Protein AF-A0A1M5LMN2-F1 (afdb_monomer)

Foldseek 3Di:
DDDDDDDDDDDDDDDDPDDDDDDDDDDPPPPPPPPDPPLDAPEEEAAFDADDPDFWDQQKKKWKDFPPPVDDIDIDTTRVSRVDGRHDFGKIKIAIDGPDDDDDPDPPDDSDDRIGIYGYDQKDKDWDLVPKDWPDDAAAPDWQQAIKIKIKIAIGGDPDAKDKDQFDWKDKDWVQWPKTWAWPDRIDIDGGGIDITMTGIGGHRNDFIWMKIWGADRRRDTDIDTDPDTHD

Organism: NCBI:txid229205

Structure (mmCIF, N/CA/C/O backbone):
data_AF-A0A1M5LMN2-F1
#
_entry.id   AF-A0A1M5LMN2-F1
#
loop_
_atom_site.group_PDB
_atom_site.id
_atom_site.type_symbol
_atom_site.label_atom_id
_atom_site.label_alt_id
_atom_site.label_comp_id
_atom_site.label_asym_id
_atom_site.label_entity_id
_atom_site.label_seq_id
_atom_site.pdbx_PDB_ins_code
_atom_site.Cartn_x
_atom_site.Cartn_y
_atom_site.Cartn_z
_atom_site.occupancy
_atom_site.B_iso_or_equiv
_atom_site.auth_seq_id
_atom_site.auth_comp_id
_atom_site.auth_asym_id
_atom_site.auth_atom_id
_atom_site.pdbx_PDB_model_num
ATOM 1 N N . MET A 1 1 ? -69.453 -13.198 -24.396 1.00 34.78 1 MET A N 1
ATOM 2 C CA . MET A 1 1 ? -70.465 -14.234 -24.705 1.00 34.78 1 MET A CA 1
ATOM 3 C C . MET A 1 1 ? -69.999 -15.034 -25.917 1.00 34.78 1 MET A C 1
ATOM 5 O O . MET A 1 1 ? -69.714 -14.421 -26.932 1.00 34.78 1 MET A O 1
ATOM 9 N N . LYS A 1 2 ? -69.963 -16.370 -25.779 1.00 34.72 2 LYS A N 1
ATOM 10 C CA . LYS A 1 2 ? -69.793 -17.424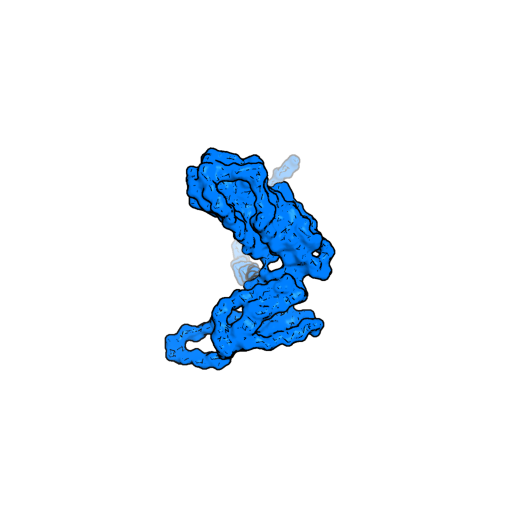 -26.808 1.00 34.72 2 LYS A CA 1
ATOM 11 C C . LYS A 1 2 ? -68.404 -17.641 -27.4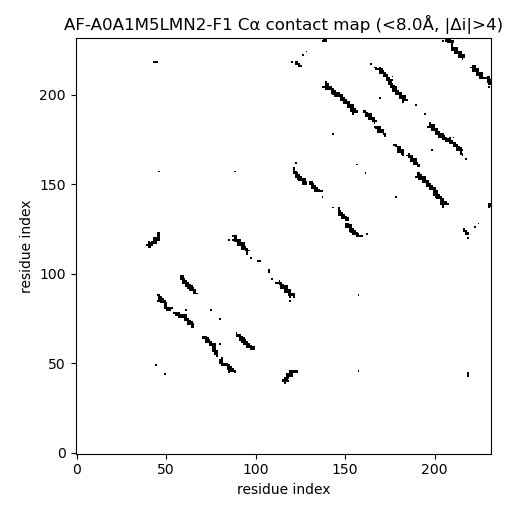33 1.00 34.72 2 LYS A C 1
ATOM 13 O O . LYS A 1 2 ? -68.085 -17.144 -28.504 1.00 34.72 2 LYS A O 1
ATOM 18 N N . ILE A 1 3 ? -67.675 -18.556 -26.791 1.00 39.81 3 ILE A N 1
ATOM 19 C CA . ILE A 1 3 ? -66.813 -19.551 -27.444 1.00 39.81 3 ILE A CA 1
ATOM 20 C C . ILE A 1 3 ? -67.717 -20.478 -28.273 1.00 39.81 3 ILE A C 1
ATOM 22 O O . ILE A 1 3 ? -68.726 -20.968 -27.760 1.00 39.81 3 ILE A O 1
ATOM 26 N N . LYS A 1 4 ? -67.356 -20.744 -29.531 1.00 40.88 4 LYS A N 1
ATOM 27 C CA . LYS A 1 4 ? -67.840 -21.911 -30.275 1.00 40.88 4 LYS A CA 1
ATOM 28 C C . LYS A 1 4 ? -66.673 -22.573 -30.997 1.00 40.88 4 LYS A C 1
ATOM 30 O O . LYS A 1 4 ? -66.108 -22.011 -31.927 1.00 40.88 4 LYS A O 1
ATOM 35 N N . ASN A 1 5 ? -66.368 -23.778 -30.528 1.00 42.53 5 ASN A N 1
ATOM 36 C CA . ASN A 1 5 ? -65.615 -24.802 -31.233 1.00 42.53 5 ASN A CA 1
ATOM 37 C C . ASN A 1 5 ? -66.271 -25.105 -32.584 1.00 42.53 5 ASN A C 1
ATOM 39 O O . ASN A 1 5 ? -67.495 -25.241 -32.654 1.00 42.53 5 ASN A O 1
ATOM 43 N N . LEU A 1 6 ? -65.449 -25.316 -33.610 1.00 40.31 6 LEU A N 1
ATOM 44 C CA . LEU A 1 6 ? -65.827 -26.111 -34.769 1.00 40.31 6 LEU A CA 1
ATOM 45 C C . LEU A 1 6 ? -64.744 -27.172 -34.994 1.00 40.31 6 LEU A C 1
ATOM 47 O O . LEU A 1 6 ? -63.643 -26.879 -35.449 1.00 40.31 6 LEU A O 1
ATOM 51 N N . LEU A 1 7 ? -65.079 -28.402 -34.610 1.00 41.81 7 LEU A N 1
ATOM 52 C CA . LEU A 1 7 ? -64.467 -29.637 -35.087 1.00 41.81 7 LEU A CA 1
ATOM 53 C C . LEU A 1 7 ? -65.348 -30.159 -36.230 1.00 41.81 7 LEU A C 1
ATOM 55 O O . LEU A 1 7 ? -66.546 -30.326 -36.026 1.00 41.81 7 LEU A O 1
ATOM 59 N N . LEU A 1 8 ? -64.746 -30.430 -37.387 1.00 41.12 8 LEU A N 1
ATOM 60 C CA . LEU A 1 8 ? -65.237 -31.254 -38.507 1.00 41.12 8 LEU A CA 1
ATOM 61 C C . LEU A 1 8 ? -63.954 -31.811 -39.156 1.00 41.12 8 LEU A C 1
ATOM 63 O O . LEU A 1 8 ? -63.150 -31.037 -39.663 1.00 41.12 8 LEU A O 1
ATOM 67 N N . SER A 1 9 ? -63.499 -33.014 -38.799 1.00 34.41 9 SER A N 1
ATOM 68 C CA . SER A 1 9 ? -63.863 -34.351 -39.313 1.00 34.41 9 SER A CA 1
ATOM 69 C C . SER A 1 9 ? -63.421 -34.633 -40.761 1.00 34.41 9 SER A C 1
ATOM 71 O O . SER A 1 9 ? -63.989 -34.063 -41.683 1.00 34.41 9 SER A O 1
ATOM 73 N N . CYS A 1 10 ? -62.464 -35.571 -40.879 1.00 31.89 10 CYS A N 1
ATOM 74 C CA . CYS A 1 10 ? -62.177 -36.567 -41.936 1.00 31.89 10 CYS A CA 1
ATOM 75 C C . CYS A 1 10 ? -62.305 -36.152 -43.421 1.00 31.89 10 CYS A C 1
ATOM 77 O O . CYS A 1 10 ? -63.334 -35.671 -43.869 1.00 31.89 10 CYS A O 1
ATOM 79 N N . SER A 1 11 ? -61.370 -36.497 -44.315 1.00 36.28 11 SER A N 1
ATOM 80 C CA . SER A 1 11 ? -61.103 -37.882 -44.758 1.00 36.28 11 SER A CA 1
ATOM 81 C C . SER A 1 11 ? -59.954 -37.922 -45.787 1.00 36.28 11 SER A C 1
ATOM 83 O O . SER A 1 11 ? -59.745 -36.945 -46.495 1.00 36.28 11 SER A O 1
ATOM 85 N N . ASN A 1 12 ? -59.351 -39.107 -45.953 1.00 38.00 12 ASN A N 1
ATOM 86 C CA . ASN A 1 12 ? -58.513 -39.581 -47.073 1.00 38.00 12 ASN A CA 1
ATOM 87 C C . ASN A 1 12 ? -56.996 -39.305 -47.076 1.00 38.00 12 ASN A C 1
ATOM 89 O O . ASN A 1 12 ? -56.487 -38.333 -47.619 1.00 38.00 12 ASN A O 1
ATOM 93 N N . VAL A 1 13 ? -56.300 -40.271 -46.463 1.00 48.97 13 VAL A N 1
ATOM 94 C CA . VAL A 1 13 ? -55.239 -41.147 -47.008 1.00 48.97 13 VAL A CA 1
ATOM 95 C C . VAL A 1 13 ? -54.659 -40.771 -48.386 1.00 48.97 13 VAL A C 1
ATOM 97 O O . VAL A 1 13 ? -55.395 -40.588 -49.349 1.00 48.97 13 VAL A O 1
ATOM 100 N N . TYR A 1 14 ? -53.323 -40.835 -48.453 1.00 42.75 14 TYR A N 1
ATOM 101 C CA . TYR A 1 14 ? -52.424 -40.693 -49.611 1.00 42.75 14 TYR A CA 1
ATOM 102 C C . TYR A 1 14 ? -51.968 -39.270 -49.952 1.00 42.75 14 TYR A C 1
ATOM 104 O O . TYR A 1 14 ? -52.392 -38.695 -50.938 1.00 42.75 14 TYR A O 1
ATOM 112 N N . THR A 1 15 ? -50.982 -38.777 -49.199 1.00 41.41 15 THR A N 1
ATOM 113 C CA . THR A 1 15 ? -49.671 -38.402 -49.771 1.00 41.41 15 THR A CA 1
ATOM 114 C C . THR A 1 15 ? -48.649 -38.368 -48.643 1.00 41.41 15 THR A C 1
ATOM 116 O O . THR A 1 15 ? -48.440 -37.374 -47.954 1.00 41.41 15 THR A O 1
ATOM 119 N N . CYS A 1 16 ? -48.051 -39.536 -48.436 1.00 38.00 16 CYS A N 1
ATOM 120 C CA . CYS A 1 16 ? -46.742 -39.695 -47.833 1.00 38.00 16 CYS A CA 1
ATOM 121 C C . CYS A 1 16 ? -45.702 -38.981 -48.723 1.00 38.00 16 CYS A C 1
ATOM 123 O O . CYS A 1 16 ? -45.889 -38.923 -49.936 1.00 38.00 16 CYS A O 1
ATOM 125 N N . SER A 1 17 ? -44.601 -38.511 -48.132 1.00 38.09 17 SER A N 1
ATOM 126 C CA . SER A 1 17 ? -43.439 -37.890 -48.799 1.00 38.09 17 SER A CA 1
ATOM 127 C C . SER A 1 17 ? -43.462 -36.367 -48.998 1.00 38.09 17 SER A C 1
ATOM 129 O O . SER A 1 17 ? -43.268 -35.873 -50.102 1.00 38.09 17 SER A O 1
ATOM 131 N N . LEU A 1 18 ? -43.581 -35.610 -47.906 1.00 38.41 18 LEU A N 1
ATOM 132 C CA . LEU A 1 18 ? -42.974 -34.271 -47.792 1.00 38.41 18 LEU A CA 1
ATOM 133 C C . LEU A 1 18 ? -42.770 -33.930 -46.308 1.00 38.41 18 LEU A C 1
ATOM 135 O O . LEU A 1 18 ? -43.278 -32.951 -45.780 1.00 38.41 18 LEU A O 1
ATOM 139 N N . PHE A 1 19 ? -42.070 -34.817 -45.600 1.00 41.09 19 PHE A N 1
ATOM 140 C CA . PHE A 1 19 ? -41.785 -34.668 -44.169 1.00 41.09 19 PHE A CA 1
ATOM 141 C C . PHE A 1 19 ? -40.316 -34.944 -43.849 1.00 41.09 19 PHE A C 1
ATOM 143 O O . PHE A 1 19 ? -40.004 -35.528 -42.829 1.00 41.09 19 PHE A O 1
ATOM 150 N N . PHE A 1 20 ? -39.399 -34.559 -44.734 1.00 41.59 20 PHE A N 1
ATOM 151 C CA . PHE A 1 20 ? -37.960 -34.643 -44.478 1.00 41.59 20 PHE A CA 1
ATOM 152 C C . PHE A 1 20 ? -37.227 -33.672 -45.402 1.00 41.59 20 PHE A C 1
ATOM 154 O O . PHE A 1 20 ? -36.667 -34.130 -46.385 1.00 41.59 20 PHE A O 1
ATOM 161 N N . LEU A 1 21 ? -37.257 -32.353 -45.148 1.00 42.47 21 LEU A N 1
ATOM 162 C CA . LEU A 1 21 ? -36.152 -31.470 -45.584 1.00 42.47 21 LEU A CA 1
ATOM 163 C C . LEU A 1 21 ? -36.162 -30.017 -45.056 1.00 42.47 21 LEU A C 1
ATOM 165 O O . LEU A 1 21 ? -35.650 -29.134 -45.732 1.00 42.47 21 LEU A O 1
ATOM 169 N N . THR A 1 22 ? -36.695 -29.708 -43.870 1.00 44.09 22 THR A N 1
ATOM 170 C CA . THR A 1 22 ? -36.552 -28.339 -43.313 1.00 44.09 22 THR A CA 1
ATOM 171 C C . THR A 1 22 ? -36.340 -28.334 -41.799 1.00 44.09 22 THR A C 1
ATOM 173 O O . THR A 1 22 ? -37.036 -27.625 -41.077 1.00 44.09 22 THR A O 1
ATOM 176 N N . PHE A 1 23 ? -35.403 -29.145 -41.291 1.00 42.62 23 PHE A N 1
ATOM 177 C CA . PHE A 1 23 ? -35.046 -29.122 -39.859 1.00 42.62 23 PHE A CA 1
ATOM 178 C C . PHE A 1 23 ? -33.545 -29.253 -39.543 1.00 42.62 23 PHE A C 1
ATOM 180 O O . PHE A 1 23 ? -33.151 -29.609 -38.441 1.00 42.62 23 PHE A O 1
ATOM 187 N N . TYR A 1 24 ? -32.696 -28.911 -40.504 1.00 45.44 24 TYR A N 1
ATOM 188 C CA . TYR A 1 24 ? -31.277 -28.615 -40.312 1.00 45.44 24 TYR A CA 1
ATOM 189 C C . TYR A 1 24 ? -31.054 -27.414 -41.235 1.00 45.44 24 TYR A C 1
ATOM 191 O O . TYR A 1 24 ? -31.212 -27.553 -42.438 1.00 45.44 24 TYR A O 1
ATOM 199 N N . ILE A 1 25 ? -30.903 -26.176 -40.776 1.00 50.09 25 ILE A N 1
ATOM 200 C CA . ILE A 1 25 ? -29.673 -25.619 -40.216 1.00 50.09 25 ILE A CA 1
ATOM 201 C C . ILE A 1 25 ? -30.075 -24.354 -39.431 1.00 50.09 25 ILE A C 1
ATOM 203 O O . ILE A 1 25 ? -30.236 -23.281 -40.001 1.00 50.09 25 ILE A O 1
ATOM 207 N N . LEU A 1 26 ? -30.242 -24.470 -38.118 1.00 44.78 26 LEU A N 1
ATOM 208 C CA . LEU A 1 26 ? -30.085 -23.347 -37.188 1.00 44.78 26 LEU A CA 1
ATOM 209 C C . LEU A 1 26 ? -29.212 -23.860 -36.047 1.00 44.78 26 LEU A C 1
ATOM 211 O O . LEU A 1 26 ? -29.658 -24.068 -34.923 1.00 44.78 26 LEU A O 1
ATOM 215 N N . LEU A 1 27 ? -27.954 -24.147 -36.384 1.00 49.25 27 LEU A N 1
ATOM 216 C CA . LEU A 1 27 ? -26.908 -24.258 -35.380 1.00 49.25 27 LEU A CA 1
ATOM 217 C C . LEU A 1 27 ? -26.731 -22.854 -34.789 1.00 49.25 27 LEU A C 1
ATOM 219 O O . LEU A 1 27 ? -26.402 -21.938 -35.548 1.00 49.25 27 LEU A O 1
ATOM 223 N N . PRO A 1 28 ? -26.930 -22.641 -33.478 1.00 48.28 28 PRO A N 1
ATOM 224 C CA . PRO A 1 28 ? -26.408 -21.441 -32.861 1.00 48.28 28 PRO A CA 1
ATOM 225 C C . PRO A 1 28 ? -24.890 -21.535 -32.996 1.00 48.28 28 PRO A C 1
ATOM 227 O O . PRO A 1 28 ? -24.255 -22.381 -32.366 1.00 48.28 28 PRO A O 1
ATOM 230 N N . THR A 1 29 ? -24.292 -20.697 -33.843 1.00 50.09 29 THR A N 1
ATOM 231 C CA . THR A 1 29 ? -22.869 -20.399 -33.728 1.00 50.09 29 THR A CA 1
ATOM 232 C C . THR A 1 29 ? -22.688 -19.822 -32.333 1.00 50.09 29 THR A C 1
ATOM 234 O O . THR A 1 29 ? -22.956 -18.642 -32.103 1.00 50.09 29 THR A O 1
ATOM 237 N N . GLN A 1 30 ? -22.298 -20.662 -31.375 1.00 50.34 30 GLN A N 1
ATOM 238 C CA . GLN A 1 30 ? -21.678 -20.175 -30.161 1.00 50.34 30 GLN A CA 1
ATOM 239 C C . GLN A 1 30 ? -20.393 -19.516 -30.639 1.00 50.34 30 GLN A C 1
ATOM 241 O O . GLN A 1 30 ? -19.387 -20.175 -30.892 1.00 50.34 30 GLN A O 1
ATOM 246 N N . ILE A 1 31 ? -20.469 -18.205 -30.865 1.00 46.00 31 ILE A N 1
ATOM 247 C CA . ILE A 1 31 ? -19.286 -17.372 -30.903 1.00 46.00 31 ILE A CA 1
ATOM 248 C C . ILE A 1 31 ? -18.681 -17.582 -29.523 1.00 46.00 31 ILE A C 1
ATOM 250 O O . ILE A 1 31 ? -19.189 -17.070 -28.525 1.00 46.00 31 ILE A O 1
ATOM 254 N N . LEU A 1 32 ? -17.639 -18.410 -29.469 1.00 42.91 32 LEU A N 1
ATOM 255 C CA . LEU A 1 32 ? -16.674 -18.358 -28.395 1.00 42.91 32 LEU A CA 1
ATOM 256 C C . LEU A 1 32 ? -16.137 -16.929 -28.464 1.00 42.91 32 LEU A C 1
ATOM 258 O O . LEU A 1 32 ? -15.268 -16.614 -29.277 1.00 42.91 32 LEU A O 1
ATOM 262 N N . ALA A 1 33 ? -16.731 -16.029 -27.682 1.00 35.84 33 ALA A N 1
ATOM 263 C CA . ALA A 1 33 ? -16.065 -14.801 -27.328 1.00 35.84 33 ALA A CA 1
ATOM 264 C C . ALA A 1 33 ? -14.793 -15.271 -26.630 1.00 35.84 33 ALA A C 1
ATOM 266 O O . ALA A 1 33 ? -14.833 -15.763 -25.502 1.00 35.84 33 ALA A O 1
ATOM 267 N N . GLN A 1 34 ? -13.686 -15.234 -27.371 1.00 38.72 34 GLN A N 1
ATOM 268 C CA . GLN A 1 34 ? -12.363 -15.342 -26.799 1.00 38.72 34 GLN A CA 1
ATOM 269 C C . GLN A 1 34 ? -12.354 -14.369 -25.631 1.00 38.72 34 GLN A C 1
ATOM 271 O O . GLN A 1 34 ? -12.635 -13.182 -25.804 1.00 38.72 34 GLN A O 1
ATOM 276 N N . THR A 1 35 ? -12.126 -14.914 -24.441 1.00 34.72 35 THR A N 1
ATOM 277 C CA . THR A 1 35 ? -11.833 -14.160 -23.233 1.00 34.72 35 THR A CA 1
ATOM 278 C C . THR A 1 35 ? -10.917 -13.015 -23.621 1.00 34.72 35 THR A C 1
ATOM 280 O O . THR A 1 35 ? -9.778 -13.246 -24.033 1.00 34.72 35 THR A O 1
ATOM 283 N N . THR A 1 36 ? -11.429 -11.790 -23.546 1.00 33.28 36 THR A N 1
ATOM 284 C CA . THR A 1 36 ? -10.611 -10.589 -23.573 1.00 33.28 36 THR A CA 1
ATOM 285 C C . THR A 1 36 ? -9.498 -10.836 -22.570 1.00 33.28 36 THR A C 1
ATOM 287 O O . THR A 1 36 ? -9.779 -11.058 -21.392 1.00 33.28 36 THR A O 1
ATOM 290 N N . GLN A 1 37 ? -8.250 -10.883 -23.044 1.00 33.47 37 GLN A N 1
ATOM 291 C CA . GLN A 1 37 ? -7.084 -10.836 -22.177 1.00 33.47 37 GLN A CA 1
ATOM 292 C C . GLN A 1 37 ? -7.301 -9.651 -21.241 1.00 33.47 37 GLN A C 1
ATOM 294 O O . GLN A 1 37 ? -7.216 -8.492 -21.647 1.00 33.47 37 GLN A O 1
ATOM 299 N N . THR A 1 38 ? -7.644 -9.923 -19.986 1.00 41.00 38 THR A N 1
ATOM 300 C CA . THR A 1 38 ? -7.444 -8.945 -18.933 1.00 41.00 38 THR A CA 1
ATOM 301 C C . THR A 1 38 ? -5.953 -8.670 -18.974 1.00 41.00 38 THR A C 1
ATOM 303 O O . THR A 1 38 ? -5.170 -9.571 -18.683 1.00 41.00 38 THR A O 1
ATOM 306 N N . ASN A 1 39 ? -5.548 -7.478 -19.408 1.00 53.44 39 ASN A N 1
ATOM 307 C CA . ASN A 1 39 ? -4.178 -7.005 -19.249 1.00 53.44 39 ASN A CA 1
ATOM 308 C C . ASN A 1 39 ? -3.899 -6.934 -17.740 1.00 53.44 39 ASN A C 1
ATOM 310 O O . ASN A 1 39 ? -4.059 -5.888 -17.113 1.00 53.44 39 ASN A O 1
ATOM 314 N N . THR A 1 40 ? -3.588 -8.074 -17.125 1.00 81.81 40 THR A N 1
ATOM 315 C CA . THR A 1 40 ? -3.239 -8.175 -15.716 1.00 81.81 40 THR A CA 1
ATOM 316 C C . THR A 1 40 ? -1.831 -7.636 -15.591 1.00 81.81 40 THR A C 1
ATOM 318 O O . THR A 1 40 ? -0.875 -8.257 -16.057 1.00 81.81 40 THR A O 1
ATOM 321 N N . TYR A 1 41 ? -1.709 -6.442 -15.019 1.00 91.44 41 TYR A N 1
ATOM 322 C CA . TYR A 1 41 ? -0.412 -5.893 -14.657 1.00 91.44 41 TYR A CA 1
ATOM 323 C C . TYR A 1 41 ? 0.312 -6.885 -13.746 1.00 91.44 41 TYR A C 1
ATOM 325 O O . TYR A 1 41 ? -0.286 -7.409 -12.809 1.00 91.44 41 TYR A O 1
ATOM 333 N N . TYR A 1 42 ? 1.597 -7.114 -14.009 1.00 92.81 42 TYR A N 1
ATOM 334 C CA . TYR A 1 42 ? 2.460 -7.911 -13.140 1.00 92.81 42 TYR A CA 1
ATOM 335 C C . TYR A 1 42 ? 2.538 -7.288 -11.742 1.00 92.81 42 TYR A C 1
ATOM 337 O O . TYR A 1 42 ? 2.503 -7.989 -10.735 1.00 92.81 42 TYR A O 1
ATOM 345 N N . LYS A 1 43 ? 2.601 -5.952 -11.677 1.00 93.62 43 LYS A N 1
ATOM 346 C CA . LYS A 1 43 ? 2.555 -5.196 -10.424 1.00 93.62 43 LYS A CA 1
ATOM 347 C C . LYS A 1 43 ? 1.962 -3.807 -10.639 1.00 93.62 43 LYS A C 1
ATOM 349 O O . LYS A 1 43 ? 2.137 -3.206 -11.702 1.00 93.62 43 LYS A O 1
ATOM 354 N N . ILE A 1 44 ? 1.293 -3.295 -9.609 1.00 95.25 44 ILE A N 1
ATOM 355 C CA . ILE A 1 44 ? 0.859 -1.900 -9.515 1.00 95.25 44 ILE A CA 1
ATOM 356 C C . ILE A 1 44 ? 1.647 -1.251 -8.376 1.00 95.25 44 ILE A C 1
ATOM 358 O O . ILE A 1 44 ? 1.592 -1.710 -7.239 1.00 95.25 44 ILE A O 1
ATOM 362 N N . ILE A 1 45 ? 2.400 -0.203 -8.684 1.00 95.94 45 ILE A N 1
ATOM 363 C CA . ILE A 1 45 ? 3.212 0.547 -7.717 1.00 95.94 45 ILE A CA 1
ATOM 364 C C . ILE A 1 45 ? 2.878 2.032 -7.791 1.00 95.94 45 ILE A C 1
ATOM 366 O O . ILE A 1 45 ? 2.217 2.470 -8.733 1.00 95.94 45 ILE A O 1
ATOM 370 N N . SER A 1 46 ? 3.340 2.820 -6.827 1.00 97.00 46 SER A N 1
ATOM 371 C CA . SER A 1 46 ? 3.201 4.276 -6.878 1.00 97.00 46 SER A CA 1
ATOM 372 C C . SER A 1 46 ? 4.397 4.907 -7.586 1.00 97.00 46 SER A C 1
ATOM 374 O O . SER A 1 46 ? 5.471 4.310 -7.694 1.00 97.00 46 SER A O 1
ATOM 376 N N . HIS A 1 47 ? 4.246 6.146 -8.048 1.00 95.81 47 HIS A N 1
ATOM 377 C CA . HIS A 1 47 ? 5.387 6.919 -8.525 1.00 95.81 47 HIS A CA 1
ATOM 378 C C . HIS A 1 47 ? 6.471 7.032 -7.440 1.00 95.81 47 HIS A C 1
ATOM 380 O O . HIS A 1 47 ? 6.206 7.168 -6.244 1.00 95.81 47 HIS A O 1
ATOM 386 N N . GLY A 1 48 ? 7.726 6.982 -7.872 1.00 95.31 48 GLY A N 1
ATOM 387 C CA . GLY A 1 48 ? 8.892 7.009 -6.995 1.00 95.31 48 GLY A CA 1
ATOM 388 C C . GLY A 1 48 ? 9.169 5.697 -6.252 1.00 95.31 48 GLY A C 1
ATOM 389 O O . GLY A 1 48 ? 10.147 5.648 -5.508 1.00 95.31 48 GLY A O 1
ATOM 390 N N . ASP A 1 49 ? 8.363 4.650 -6.445 1.00 96.38 49 ASP A N 1
ATOM 391 C CA . ASP A 1 49 ? 8.629 3.332 -5.868 1.00 96.38 49 ASP A CA 1
ATOM 392 C C . ASP A 1 49 ? 9.634 2.531 -6.712 1.00 96.38 49 ASP A C 1
ATOM 394 O O . ASP A 1 49 ? 9.885 2.812 -7.890 1.00 96.38 49 ASP A O 1
ATOM 398 N N . LYS A 1 50 ? 10.208 1.512 -6.068 1.00 96.38 50 LYS A N 1
ATOM 399 C CA . LYS A 1 50 ? 11.047 0.474 -6.673 1.00 96.38 50 LYS A CA 1
ATOM 400 C C . LYS A 1 50 ? 10.296 -0.854 -6.657 1.00 96.38 50 LYS A C 1
ATOM 402 O O . LYS A 1 50 ? 9.343 -1.029 -5.894 1.00 96.38 50 LYS A O 1
ATOM 407 N N . ILE A 1 51 ? 10.752 -1.809 -7.457 1.00 94.81 51 ILE A N 1
ATOM 408 C CA . ILE A 1 51 ? 10.296 -3.196 -7.370 1.00 94.81 51 ILE A CA 1
ATOM 409 C C . ILE A 1 51 ? 11.489 -4.038 -6.954 1.00 94.81 51 ILE A C 1
ATOM 411 O O . ILE A 1 51 ? 12.496 -4.051 -7.648 1.00 94.81 51 ILE A O 1
ATOM 415 N N . ASP A 1 52 ? 11.353 -4.722 -5.825 1.00 93.81 52 ASP A N 1
ATOM 416 C CA . ASP A 1 52 ? 12.290 -5.759 -5.422 1.00 93.81 52 ASP A CA 1
ATOM 417 C C . ASP A 1 52 ? 11.895 -7.073 -6.107 1.00 93.81 52 ASP A C 1
ATOM 419 O O . ASP A 1 52 ? 10.789 -7.582 -5.897 1.00 93.81 52 ASP A O 1
ATOM 423 N N . PHE A 1 53 ? 12.773 -7.565 -6.973 1.00 91.44 53 PHE A N 1
ATOM 424 C CA . PHE A 1 53 ? 12.674 -8.860 -7.637 1.00 91.44 53 PHE A CA 1
ATOM 425 C C . PHE A 1 53 ? 13.467 -9.948 -6.893 1.00 91.44 53 PHE A C 1
ATOM 427 O O . PHE A 1 53 ? 13.513 -11.086 -7.348 1.00 91.44 53 PHE A O 1
ATOM 434 N N . GLY A 1 54 ? 14.053 -9.634 -5.733 1.00 90.69 54 GLY A N 1
ATOM 435 C CA . GLY A 1 54 ? 14.869 -10.553 -4.949 1.00 90.69 54 GLY A CA 1
ATOM 436 C C . GLY A 1 54 ? 16.283 -10.701 -5.508 1.00 90.69 54 GLY A C 1
ATOM 437 O O . GLY A 1 54 ? 16.818 -9.806 -6.162 1.00 90.69 54 GLY A O 1
ATOM 438 N N . THR A 1 55 ? 16.920 -11.833 -5.216 1.00 88.38 55 THR A N 1
ATOM 439 C CA . THR A 1 55 ? 18.272 -12.137 -5.701 1.00 88.38 55 THR A CA 1
ATOM 440 C C . THR A 1 55 ? 18.242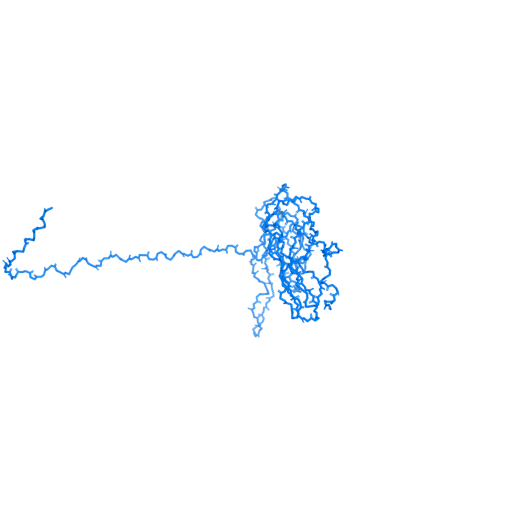 -12.470 -7.191 1.00 88.38 55 THR A C 1
ATOM 442 O O . THR A 1 55 ? 17.520 -13.376 -7.600 1.00 88.38 55 THR A O 1
ATOM 445 N N . ILE A 1 56 ? 19.042 -11.755 -7.987 1.00 88.75 56 ILE A N 1
ATOM 446 C CA . ILE A 1 56 ? 19.128 -11.921 -9.443 1.00 88.75 56 ILE A CA 1
ATOM 447 C C . ILE A 1 56 ? 20.506 -12.459 -9.823 1.00 88.75 56 ILE A C 1
ATOM 449 O O . ILE A 1 56 ? 21.524 -12.025 -9.284 1.00 88.75 56 ILE A O 1
ATOM 453 N N . GLU A 1 57 ? 20.537 -13.397 -10.764 1.00 83.12 57 GLU A N 1
ATOM 454 C CA . GLU A 1 57 ? 21.775 -13.943 -11.312 1.00 83.12 57 GLU A CA 1
ATOM 455 C C . GLU A 1 57 ? 22.522 -12.913 -12.173 1.00 83.12 57 GLU A C 1
ATOM 457 O O . GLU A 1 57 ? 21.926 -12.067 -12.841 1.00 83.12 57 GLU A O 1
ATOM 462 N N . SER A 1 58 ? 23.853 -12.996 -12.193 1.00 81.06 58 SER A N 1
ATOM 463 C CA . SER A 1 58 ? 24.715 -12.002 -12.848 1.00 81.06 58 SER A CA 1
ATOM 464 C C . SER A 1 58 ? 24.608 -11.970 -14.381 1.00 81.06 58 SER A C 1
ATOM 466 O O . SER A 1 58 ? 25.001 -10.977 -14.988 1.00 81.06 58 SER A O 1
ATOM 468 N N . GLY A 1 59 ? 24.081 -13.028 -15.012 1.00 84.12 59 GLY A N 1
ATOM 469 C CA . GLY A 1 59 ? 23.936 -13.159 -16.472 1.00 84.12 59 GLY A CA 1
ATOM 470 C C . GLY A 1 59 ? 22.642 -12.583 -17.060 1.00 84.12 59 GLY A C 1
ATOM 471 O O . GLY A 1 59 ? 22.410 -12.689 -18.266 1.00 84.12 59 GLY A O 1
ATOM 472 N N . VAL A 1 60 ? 21.793 -11.988 -16.223 1.00 90.25 60 VAL A N 1
ATOM 473 C CA . VAL A 1 60 ? 20.490 -11.444 -16.611 1.00 90.25 60 VAL A CA 1
ATOM 474 C C . VAL A 1 60 ? 20.606 -9.990 -17.064 1.00 90.25 60 VAL A C 1
ATOM 476 O O . VAL A 1 60 ? 21.340 -9.192 -16.484 1.00 90.25 60 VAL A O 1
ATOM 479 N N . THR A 1 61 ? 19.790 -9.610 -18.046 1.00 94.38 61 THR A N 1
ATOM 480 C CA . THR A 1 61 ? 19.579 -8.216 -18.451 1.00 94.38 61 THR A CA 1
ATOM 481 C C . THR A 1 61 ? 18.100 -7.842 -18.434 1.00 94.38 61 THR A C 1
ATOM 483 O O . THR A 1 61 ? 17.211 -8.681 -18.612 1.00 94.38 61 THR A O 1
ATOM 486 N N . TRP A 1 62 ? 17.840 -6.551 -18.248 1.00 95.88 62 TRP A N 1
ATOM 487 C CA . TRP A 1 62 ? 16.507 -5.971 -18.201 1.00 95.88 62 TRP A CA 1
ATOM 488 C C . TRP A 1 62 ? 16.415 -4.781 -19.140 1.00 95.88 62 TRP A C 1
ATOM 490 O O . TRP A 1 62 ? 17.297 -3.923 -19.172 1.00 95.88 62 TRP A O 1
ATOM 500 N N . THR A 1 63 ? 15.306 -4.685 -19.863 1.00 97.50 63 THR A N 1
ATOM 501 C CA . THR A 1 63 ? 14.940 -3.472 -20.597 1.00 97.50 63 THR A CA 1
ATOM 502 C C . THR A 1 63 ? 13.640 -2.926 -20.042 1.00 97.50 63 THR A C 1
ATOM 504 O O . THR A 1 63 ? 12.635 -3.630 -20.012 1.00 97.50 63 THR A O 1
ATOM 507 N N . ILE A 1 64 ? 13.644 -1.666 -19.622 1.00 97.50 64 ILE A N 1
ATOM 508 C CA . ILE A 1 64 ? 12.454 -0.960 -19.150 1.00 97.50 64 ILE A CA 1
ATOM 509 C C . ILE A 1 64 ? 12.086 0.083 -20.192 1.00 97.50 64 ILE A C 1
ATOM 511 O O . ILE A 1 64 ? 12.876 0.981 -20.472 1.00 97.50 64 ILE A O 1
ATOM 515 N N . SER A 1 65 ? 10.883 -0.006 -20.744 1.00 96.62 65 SER A N 1
ATOM 516 C CA . SER A 1 65 ? 10.345 0.973 -21.687 1.00 96.62 65 SER A CA 1
ATOM 517 C C . SER A 1 65 ? 8.976 1.470 -21.236 1.00 96.62 65 SER A C 1
ATOM 519 O O . SER A 1 65 ? 8.239 0.772 -20.541 1.00 96.62 65 SER A O 1
ATOM 521 N N . SER A 1 66 ? 8.637 2.698 -21.618 1.00 94.38 66 SER A N 1
ATOM 522 C CA . SER A 1 66 ? 7.312 3.282 -21.413 1.00 94.38 66 SER A CA 1
ATOM 523 C C . SER A 1 66 ? 6.619 3.460 -22.759 1.00 94.38 66 SER A C 1
ATOM 525 O O . SER A 1 66 ? 7.277 3.621 -23.785 1.00 94.38 66 SER A O 1
ATOM 527 N N . GLN A 1 67 ? 5.287 3.475 -22.750 1.00 87.12 67 GLN A N 1
ATOM 528 C CA . GLN A 1 67 ? 4.513 3.948 -23.904 1.00 87.12 67 GLN A CA 1
ATOM 529 C C . GLN A 1 67 ? 4.625 5.471 -24.090 1.00 87.12 67 GLN A C 1
ATOM 531 O O . GLN A 1 67 ? 4.371 5.980 -25.179 1.00 87.12 67 GLN A O 1
ATOM 536 N N . ASP A 1 68 ? 5.011 6.199 -23.039 1.00 89.19 68 ASP A N 1
ATOM 537 C CA . ASP A 1 68 ? 5.328 7.622 -23.121 1.00 89.19 68 ASP A CA 1
ATOM 538 C C . ASP A 1 68 ? 6.706 7.816 -23.770 1.00 89.19 68 ASP A C 1
ATOM 540 O O . ASP A 1 68 ? 7.741 7.536 -23.161 1.00 89.19 68 ASP A O 1
ATOM 544 N N . ALA A 1 69 ? 6.711 8.343 -24.997 1.00 85.81 69 ALA A N 1
ATOM 545 C CA . ALA A 1 69 ? 7.918 8.624 -25.771 1.00 85.81 69 ALA A CA 1
ATOM 546 C C . ALA A 1 69 ? 8.857 9.651 -25.106 1.00 85.81 69 ALA A C 1
ATOM 548 O O . ALA A 1 69 ? 10.029 9.724 -25.468 1.00 85.81 69 ALA A O 1
ATOM 549 N N . ALA A 1 70 ? 8.380 10.430 -24.126 1.00 88.06 70 ALA A N 1
ATOM 550 C CA . ALA A 1 70 ? 9.222 11.332 -23.341 1.00 88.06 70 ALA A CA 1
ATOM 551 C C . ALA A 1 70 ? 10.078 10.603 -22.286 1.00 88.06 70 ALA A C 1
ATOM 553 O O . ALA A 1 70 ? 10.886 11.239 -21.603 1.00 88.06 70 ALA A O 1
ATOM 554 N N . ILE A 1 71 ? 9.890 9.292 -22.106 1.00 89.38 71 ILE A N 1
ATOM 555 C CA . ILE A 1 71 ? 10.650 8.460 -21.173 1.00 89.38 71 ILE A CA 1
ATOM 556 C C . ILE A 1 71 ? 11.543 7.517 -21.975 1.00 89.38 71 ILE A C 1
ATOM 558 O O . ILE A 1 71 ? 11.083 6.519 -22.530 1.00 89.38 71 ILE A O 1
ATOM 562 N N . SER A 1 72 ? 12.839 7.821 -22.006 1.00 91.94 72 SER A N 1
ATOM 563 C CA . SER A 1 72 ? 13.825 6.968 -22.668 1.00 91.94 72 SER A CA 1
ATOM 564 C C . SER A 1 72 ? 13.882 5.573 -22.033 1.00 91.94 72 SER A C 1
ATOM 566 O O . SER A 1 72 ? 13.814 5.464 -20.801 1.00 91.94 72 SER A O 1
ATOM 568 N N . PRO A 1 73 ? 14.066 4.509 -22.837 1.00 95.56 73 PRO A N 1
ATOM 569 C CA . PRO A 1 73 ? 14.298 3.175 -22.312 1.00 95.56 73 PRO A CA 1
ATOM 570 C C . PRO A 1 73 ? 15.512 3.127 -21.382 1.00 95.56 73 PRO A C 1
ATOM 572 O O . PRO A 1 73 ? 16.493 3.845 -21.580 1.00 95.56 73 PRO A O 1
ATOM 575 N N . SER A 1 74 ? 15.444 2.268 -20.372 1.00 96.75 74 SER A N 1
ATOM 576 C CA . SER A 1 74 ? 16.558 1.969 -19.470 1.00 96.75 74 SER A CA 1
ATOM 577 C C . SER A 1 74 ? 17.012 0.530 -19.680 1.00 96.75 74 SER A C 1
ATOM 579 O O . SER A 1 74 ? 16.174 -0.361 -19.821 1.00 96.75 74 SER A O 1
ATOM 581 N N . TYR A 1 75 ? 18.324 0.315 -19.680 1.00 96.94 75 TYR A N 1
ATOM 582 C CA . TYR A 1 75 ? 18.953 -0.995 -19.833 1.00 96.94 75 TYR A CA 1
ATOM 583 C C . TYR A 1 75 ? 19.748 -1.276 -18.568 1.00 96.94 75 TYR A C 1
ATOM 585 O O . TYR A 1 75 ? 20.576 -0.452 -18.183 1.00 96.94 75 TYR A O 1
ATOM 593 N N . LEU A 1 76 ? 19.443 -2.386 -17.907 1.00 96.50 76 LEU A N 1
ATOM 594 C CA . LEU A 1 76 ? 19.977 -2.735 -16.594 1.00 96.50 76 LEU A CA 1
ATOM 595 C C . LEU A 1 76 ? 20.494 -4.174 -16.620 1.00 96.50 76 LEU A C 1
ATOM 597 O O . LEU A 1 76 ? 19.989 -5.006 -17.373 1.00 96.50 76 LEU A O 1
ATOM 601 N N . ASN A 1 77 ? 21.459 -4.475 -15.766 1.00 94.31 77 ASN A N 1
ATOM 602 C CA . ASN A 1 77 ? 22.058 -5.791 -15.595 1.00 94.31 77 ASN A CA 1
ATOM 603 C C . ASN A 1 77 ? 21.714 -6.340 -14.212 1.00 94.31 77 ASN A C 1
ATOM 605 O O . ASN A 1 77 ? 21.670 -5.588 -13.241 1.00 94.31 77 ASN A O 1
ATOM 609 N N . ALA A 1 78 ? 21.503 -7.651 -14.127 1.00 91.25 78 ALA A N 1
ATOM 610 C CA . ALA A 1 78 ? 21.377 -8.397 -12.879 1.00 91.25 78 ALA A CA 1
ATOM 611 C C . ALA A 1 78 ? 20.495 -7.689 -11.826 1.00 91.25 78 ALA A C 1
ATOM 613 O O . ALA A 1 78 ? 19.300 -7.498 -12.048 1.00 91.25 78 ALA A O 1
ATOM 614 N N . ASP A 1 79 ? 21.069 -7.291 -10.692 1.00 92.75 79 ASP A N 1
ATOM 615 C CA . ASP A 1 79 ? 20.390 -6.698 -9.541 1.00 92.75 79 ASP A CA 1
ATOM 616 C C . ASP A 1 79 ? 20.124 -5.187 -9.663 1.00 92.75 79 ASP A C 1
ATOM 618 O O . ASP A 1 79 ? 19.372 -4.634 -8.855 1.00 92.75 79 ASP A O 1
ATOM 622 N N . GLU A 1 80 ? 20.636 -4.509 -10.699 1.00 95.50 80 GLU A N 1
ATOM 623 C CA . GLU A 1 80 ? 20.387 -3.078 -10.936 1.00 95.50 80 GLU A CA 1
ATOM 624 C C . GLU A 1 80 ? 18.881 -2.766 -11.049 1.00 95.50 80 GLU A C 1
ATOM 626 O O . GLU A 1 80 ? 18.433 -1.674 -10.680 1.00 95.50 80 GLU A O 1
ATOM 631 N N . ILE A 1 81 ? 18.077 -3.743 -11.490 1.00 95.88 81 ILE A N 1
ATOM 632 C CA . ILE A 1 81 ? 16.612 -3.652 -11.547 1.00 95.88 81 ILE A CA 1
ATOM 633 C C . ILE A 1 81 ? 15.982 -3.337 -10.184 1.00 95.88 81 ILE A C 1
ATOM 635 O O . ILE A 1 81 ? 15.056 -2.528 -10.114 1.00 95.88 81 ILE A O 1
ATOM 639 N N . ASN A 1 82 ? 16.528 -3.883 -9.093 1.00 95.81 82 ASN A N 1
ATOM 640 C CA . ASN A 1 82 ? 16.023 -3.663 -7.735 1.00 95.81 82 ASN A CA 1
ATOM 641 C C . ASN A 1 82 ? 16.282 -2.225 -7.262 1.00 95.81 82 ASN A C 1
ATOM 643 O O . ASN A 1 82 ? 15.605 -1.704 -6.372 1.00 95.81 82 ASN A O 1
ATOM 647 N N . GLY A 1 83 ? 17.268 -1.556 -7.867 1.00 96.12 83 GLY A N 1
ATOM 648 C CA . GLY A 1 83 ? 17.592 -0.155 -7.628 1.00 96.12 83 GLY A CA 1
ATOM 649 C C . GLY A 1 83 ? 16.748 0.830 -8.439 1.00 96.12 83 GLY A C 1
ATOM 650 O O . GLY A 1 83 ? 16.700 2.011 -8.073 1.00 96.12 83 GLY A O 1
ATOM 651 N N . TYR A 1 84 ? 16.079 0.373 -9.503 1.00 97.25 84 TYR A N 1
ATOM 652 C CA . TYR A 1 84 ? 15.376 1.237 -10.447 1.00 97.25 84 TYR A CA 1
ATOM 653 C C . TYR A 1 84 ? 14.142 1.906 -9.828 1.00 97.25 84 TYR A C 1
ATOM 655 O O . TYR A 1 84 ? 13.275 1.254 -9.248 1.00 97.25 84 TYR A O 1
ATOM 663 N N . VAL A 1 85 ? 14.047 3.231 -9.985 1.00 97.00 85 VAL A N 1
ATOM 664 C CA . VAL A 1 85 ? 12.959 4.057 -9.439 1.00 97.00 85 VAL A CA 1
ATOM 665 C C . VAL A 1 85 ? 12.016 4.501 -10.553 1.00 97.00 85 VAL A C 1
ATOM 667 O O . VAL A 1 85 ? 12.401 5.275 -11.434 1.00 97.00 85 VAL A O 1
ATOM 670 N N . PHE A 1 86 ? 10.748 4.109 -10.458 1.00 96.25 86 PHE A N 1
ATOM 671 C CA . PHE A 1 86 ? 9.706 4.472 -11.418 1.00 96.25 86 PHE A CA 1
ATOM 672 C C . PHE A 1 86 ? 9.155 5.876 -11.136 1.00 96.25 86 PHE A C 1
ATOM 674 O O . PHE A 1 86 ? 8.151 6.054 -10.453 1.00 96.25 86 PHE A O 1
ATOM 681 N N . LYS A 1 87 ? 9.838 6.915 -11.626 1.00 93.56 87 LYS A N 1
ATOM 682 C CA . LYS A 1 87 ? 9.552 8.315 -11.247 1.00 93.56 87 LYS A CA 1
ATOM 683 C C . LYS A 1 87 ? 8.232 8.882 -11.780 1.00 93.56 87 LYS A C 1
ATOM 685 O O . LYS A 1 87 ? 7.667 9.754 -11.126 1.00 93.56 87 LYS A O 1
ATOM 690 N N . LYS A 1 88 ? 7.785 8.458 -12.964 1.00 94.50 88 LYS A N 1
ATOM 691 C CA . LYS A 1 88 ? 6.585 8.993 -13.624 1.00 94.50 88 LYS A CA 1
ATOM 692 C C . LYS A 1 88 ? 5.467 7.958 -13.619 1.00 94.50 88 LYS A C 1
ATOM 694 O O . LYS A 1 88 ? 5.728 6.766 -13.745 1.00 94.50 88 LYS A O 1
ATOM 699 N N . ALA A 1 89 ? 4.232 8.429 -13.486 1.00 95.19 89 ALA A N 1
ATOM 700 C CA . ALA A 1 89 ? 3.059 7.585 -13.645 1.00 95.19 89 ALA A CA 1
ATOM 701 C C . ALA A 1 89 ? 2.922 7.120 -15.102 1.00 95.19 89 ALA A C 1
ATOM 703 O O . ALA A 1 89 ? 3.301 7.833 -16.030 1.00 95.19 89 ALA A O 1
ATOM 704 N N . GLY A 1 90 ? 2.373 5.926 -15.304 1.00 94.88 90 GLY A N 1
ATOM 705 C CA . GLY A 1 90 ? 2.219 5.340 -16.631 1.00 94.88 90 GLY A CA 1
ATOM 706 C C . GLY A 1 90 ? 2.295 3.821 -16.622 1.00 94.88 90 GLY A C 1
ATOM 707 O O . GLY A 1 90 ? 2.369 3.185 -15.570 1.00 94.88 90 GLY A O 1
ATOM 708 N N . VAL A 1 91 ? 2.263 3.233 -17.815 1.00 95.69 91 VAL A N 1
ATOM 709 C CA . VAL A 1 91 ? 2.447 1.792 -18.005 1.00 95.69 91 VAL A CA 1
ATOM 710 C C . VAL A 1 91 ? 3.821 1.551 -18.607 1.00 95.69 91 VAL A C 1
ATOM 712 O O . VAL A 1 91 ? 4.155 2.096 -19.660 1.00 95.69 91 VAL A O 1
ATOM 715 N N . TYR A 1 92 ? 4.592 0.711 -17.930 1.00 97.00 92 TYR A N 1
ATOM 716 C CA . TYR A 1 92 ? 5.930 0.312 -18.328 1.00 97.00 92 TYR A CA 1
ATOM 717 C C . TYR A 1 92 ? 5.929 -1.150 -18.754 1.00 97.00 92 TYR A C 1
ATOM 719 O O . TYR A 1 92 ? 5.246 -1.983 -18.157 1.00 97.00 92 TYR A O 1
ATOM 727 N N . THR A 1 93 ? 6.728 -1.461 -19.766 1.00 96.88 93 THR A N 1
ATOM 728 C CA . THR A 1 93 ? 7.081 -2.833 -20.123 1.00 96.88 93 THR A CA 1
ATOM 729 C C . THR A 1 93 ? 8.478 -3.110 -19.594 1.00 96.88 93 THR A C 1
ATOM 731 O O . THR A 1 93 ? 9.423 -2.402 -19.937 1.00 96.88 93 THR A O 1
ATOM 734 N N . VAL A 1 94 ? 8.600 -4.131 -18.752 1.00 96.88 94 VAL A N 1
ATOM 735 C CA . VAL A 1 94 ? 9.880 -4.661 -18.282 1.00 96.88 94 VAL A CA 1
ATOM 736 C C . VAL A 1 94 ? 10.127 -5.975 -19.009 1.00 96.88 94 VAL A C 1
ATOM 738 O O . VAL A 1 94 ? 9.350 -6.921 -18.866 1.00 96.88 94 VAL A O 1
ATOM 741 N N . VAL A 1 95 ? 11.183 -6.016 -19.814 1.00 95.50 95 VAL A N 1
ATOM 742 C CA . VAL A 1 95 ? 11.612 -7.200 -20.557 1.00 95.50 95 VAL A CA 1
ATOM 743 C C . VAL A 1 95 ? 12.784 -7.833 -19.826 1.00 95.50 95 VAL A C 1
ATOM 745 O O . VAL A 1 95 ? 13.812 -7.182 -19.652 1.00 95.50 95 VAL A O 1
ATOM 748 N N . PHE A 1 96 ? 12.622 -9.086 -19.417 1.00 93.06 96 PHE A N 1
ATOM 749 C CA . PHE A 1 96 ? 13.668 -9.920 -18.830 1.00 93.06 96 PHE A CA 1
ATOM 750 C C . PHE A 1 96 ? 14.343 -10.747 -19.926 1.00 93.06 96 PHE A C 1
ATOM 752 O O . PHE A 1 96 ? 13.662 -11.369 -20.749 1.00 93.06 96 PHE A O 1
ATOM 759 N N . SER A 1 97 ? 15.673 -10.769 -19.933 1.00 90.81 97 SER A N 1
ATOM 760 C CA . SER A 1 97 ? 16.462 -11.600 -20.837 1.00 90.81 97 SER A CA 1
ATOM 761 C C . SER A 1 97 ? 17.585 -12.284 -20.075 1.00 90.81 97 SER A C 1
ATOM 763 O O . SER A 1 97 ? 18.453 -11.625 -19.507 1.00 90.81 97 SER A O 1
ATOM 765 N N . ASP A 1 98 ? 17.582 -13.608 -20.127 1.00 84.69 98 ASP A N 1
ATOM 766 C CA . ASP A 1 98 ? 18.602 -14.466 -19.544 1.00 84.69 98 ASP A CA 1
ATOM 767 C C . ASP A 1 98 ? 19.436 -15.080 -20.671 1.00 84.69 98 ASP A C 1
ATOM 769 O O . ASP A 1 98 ? 18.888 -15.654 -21.616 1.00 84.69 98 ASP A O 1
ATOM 773 N N . ALA A 1 99 ? 20.751 -14.878 -20.611 1.00 69.00 99 ALA A N 1
ATOM 774 C CA . ALA A 1 99 ? 21.697 -15.419 -21.581 1.00 69.00 99 ALA A CA 1
ATOM 775 C C . ALA A 1 99 ? 22.347 -16.731 -21.108 1.00 69.00 99 ALA A C 1
ATOM 777 O O . ALA A 1 99 ? 23.198 -17.272 -21.817 1.00 69.00 99 ALA A O 1
ATOM 778 N N . SER A 1 100 ? 21.991 -17.235 -19.922 1.00 65.44 100 SER A N 1
ATOM 779 C CA . SER A 1 100 ? 22.548 -18.476 -19.397 1.00 65.44 100 SER A CA 1
ATOM 780 C C . SER A 1 100 ? 22.083 -19.681 -20.226 1.00 65.44 100 SER A C 1
ATOM 782 O O . SER A 1 100 ? 20.908 -19.873 -20.542 1.00 65.44 100 SER A O 1
ATOM 784 N N . THR A 1 101 ? 23.043 -20.503 -20.648 1.00 57.88 101 THR A N 1
ATOM 785 C CA . THR A 1 101 ? 22.766 -21.791 -21.285 1.00 57.88 101 THR A CA 1
ATOM 786 C C . THR A 1 101 ? 22.452 -22.797 -20.192 1.00 57.88 101 THR A C 1
ATOM 788 O O . THR A 1 101 ? 23.372 -23.300 -19.548 1.00 57.88 101 THR A O 1
ATOM 791 N N . HIS A 1 102 ? 21.175 -23.088 -19.967 1.00 61.97 102 HIS A N 1
ATOM 792 C CA . HIS A 1 102 ? 20.807 -24.105 -18.991 1.00 61.97 102 HIS A CA 1
ATOM 793 C C . HIS A 1 102 ? 21.168 -25.509 -19.506 1.00 61.97 102 HIS A C 1
ATOM 795 O O . HIS A 1 102 ? 20.786 -25.905 -20.613 1.00 61.97 102 HIS A O 1
ATOM 801 N N . THR A 1 103 ? 21.949 -26.246 -18.717 1.00 55.41 103 THR A N 1
ATOM 802 C CA . THR A 1 103 ? 22.409 -27.600 -19.041 1.00 55.41 103 THR A CA 1
ATOM 803 C C . THR A 1 103 ? 21.299 -28.647 -18.928 1.00 55.41 103 THR A C 1
ATOM 805 O O . THR A 1 103 ? 20.346 -28.514 -18.163 1.00 55.41 103 THR A O 1
ATOM 808 N N . GLU A 1 104 ? 21.422 -29.721 -19.707 1.00 51.44 104 GLU A N 1
ATOM 809 C CA . GLU A 1 104 ? 20.477 -30.839 -19.713 1.00 51.44 104 GLU A CA 1
ATOM 810 C C . GLU A 1 104 ? 20.467 -31.541 -18.337 1.00 51.44 104 GLU A C 1
ATOM 812 O O . GLU A 1 104 ? 21.485 -32.074 -17.898 1.00 51.44 104 GLU A O 1
ATOM 817 N N . GLY A 1 105 ? 19.326 -31.508 -17.637 1.00 61.56 105 GLY A N 1
ATOM 818 C CA . GLY A 1 105 ? 19.156 -32.070 -16.287 1.00 61.56 105 GLY A CA 1
ATOM 819 C C . GLY A 1 105 ? 18.831 -31.047 -15.192 1.00 61.56 105 GLY A C 1
ATOM 820 O O . GLY A 1 105 ? 18.443 -31.450 -14.096 1.00 61.56 105 GLY A O 1
ATOM 821 N N . GLU A 1 106 ? 18.926 -29.747 -15.482 1.00 64.25 106 GLU A N 1
ATOM 822 C CA . GLU A 1 106 ? 18.494 -28.680 -14.573 1.00 64.25 106 GLU A CA 1
ATOM 823 C C . GLU A 1 106 ? 17.053 -28.228 -14.852 1.00 64.25 106 GLU A C 1
ATOM 825 O O . GLU A 1 106 ? 16.460 -28.505 -15.900 1.00 64.25 106 GLU A O 1
ATOM 830 N N . CYS A 1 107 ? 16.449 -27.563 -13.864 1.00 58.31 107 CYS A N 1
ATOM 831 C CA . CYS A 1 107 ? 15.102 -27.016 -13.974 1.00 58.31 107 CYS A CA 1
ATOM 832 C C . CYS A 1 107 ? 15.106 -25.834 -14.963 1.00 58.31 107 CYS A C 1
ATOM 834 O O . CYS A 1 107 ? 15.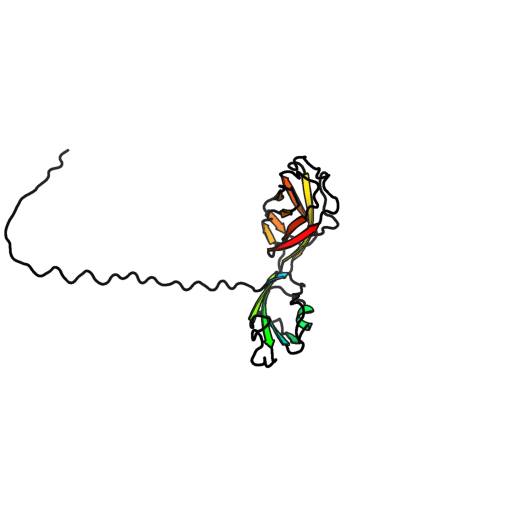325 -24.690 -14.579 1.00 58.31 107 CYS A O 1
ATOM 836 N N . ASN A 1 108 ? 14.888 -26.128 -16.249 1.00 62.34 108 ASN A N 1
ATOM 837 C CA . ASN A 1 108 ? 14.983 -25.174 -17.361 1.00 62.34 108 ASN A CA 1
ATOM 838 C C . ASN A 1 108 ? 13.758 -24.258 -17.472 1.00 62.34 108 ASN A C 1
ATOM 840 O O . ASN A 1 108 ? 12.978 -24.348 -18.424 1.00 62.34 108 ASN A O 1
ATOM 844 N N . HIS A 1 109 ? 13.580 -23.355 -16.515 1.00 64.62 109 HIS A N 1
ATOM 845 C CA . HIS A 1 109 ? 12.633 -22.257 -16.656 1.00 64.62 109 HIS A CA 1
ATOM 846 C C . HIS A 1 109 ? 13.269 -20.932 -16.242 1.00 64.62 109 HIS A C 1
ATOM 848 O O . HIS A 1 109 ? 13.964 -20.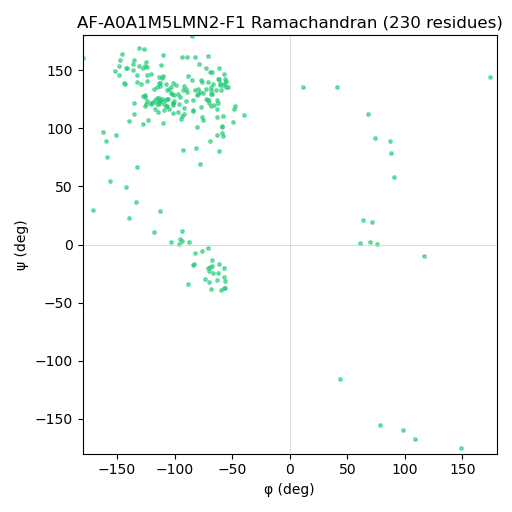845 -15.233 1.00 64.62 109 HIS A O 1
ATOM 854 N N . ALA A 1 110 ? 12.972 -19.875 -16.998 1.00 69.44 110 ALA A N 1
ATOM 855 C CA . ALA A 1 110 ? 13.365 -18.523 -16.628 1.00 69.44 110 ALA A CA 1
ATOM 856 C C . ALA A 1 110 ? 12.831 -18.174 -15.228 1.00 69.44 110 ALA A C 1
ATOM 858 O O . ALA A 1 110 ? 11.681 -18.483 -14.906 1.00 69.44 110 ALA A O 1
ATOM 859 N N . ALA A 1 111 ? 13.647 -17.496 -14.417 1.00 80.38 111 ALA A N 1
ATOM 860 C CA . ALA A 1 111 ? 13.251 -17.051 -13.078 1.00 80.38 111 ALA A CA 1
ATOM 861 C C . ALA A 1 111 ? 12.071 -16.058 -13.104 1.00 80.38 111 ALA A C 1
ATOM 863 O O . ALA A 1 111 ? 11.311 -15.965 -12.140 1.00 80.38 111 ALA A O 1
ATOM 864 N N . PHE A 1 112 ? 11.887 -15.346 -14.224 1.00 85.75 112 PHE A N 1
ATOM 865 C CA . PHE A 1 112 ? 10.838 -14.345 -14.405 1.00 85.75 112 PHE A CA 1
ATOM 866 C C . PHE A 1 112 ? 10.151 -14.466 -15.771 1.00 85.75 112 PHE A C 1
ATOM 868 O O . PHE A 1 112 ? 10.754 -14.935 -16.743 1.00 85.75 112 PHE A O 1
ATOM 875 N N . PRO A 1 113 ? 8.897 -13.988 -15.896 1.00 88.44 113 PRO A N 1
ATOM 876 C CA . PRO A 1 113 ? 8.259 -13.826 -17.194 1.00 88.44 113 PRO A CA 1
ATOM 877 C C . PRO A 1 113 ? 9.078 -12.901 -18.098 1.00 88.44 113 PRO A C 1
ATOM 879 O O . PRO A 1 113 ? 9.504 -11.825 -17.681 1.00 88.44 113 PRO A O 1
ATOM 882 N N . LYS A 1 114 ? 9.217 -13.276 -19.375 1.00 90.25 114 LYS A N 1
ATOM 883 C CA . LYS A 1 114 ? 9.969 -12.489 -20.366 1.00 90.25 114 LYS A CA 1
ATOM 884 C C . LYS A 1 114 ? 9.464 -11.050 -20.504 1.00 90.25 114 LYS A C 1
ATOM 886 O O . LYS A 1 114 ? 10.268 -10.152 -20.702 1.00 90.25 114 LYS A O 1
ATOM 891 N N . ASN A 1 115 ? 8.151 -10.833 -20.424 1.00 92.56 115 ASN A N 1
ATOM 892 C CA . ASN A 1 115 ? 7.535 -9.511 -20.513 1.00 92.56 115 ASN A CA 1
ATOM 893 C C . ASN A 1 115 ? 6.623 -9.291 -19.308 1.00 92.56 115 ASN A C 1
ATOM 895 O O . ASN A 1 115 ? 5.723 -10.093 -19.058 1.00 92.56 115 ASN A O 1
ATOM 899 N N . MET A 1 116 ? 6.815 -8.182 -18.604 1.00 95.06 116 MET A N 1
ATOM 900 C CA . MET A 1 116 ? 6.002 -7.788 -17.460 1.00 95.06 116 MET A CA 1
ATOM 901 C C . MET A 1 116 ? 5.458 -6.380 -17.672 1.00 95.06 116 MET A C 1
ATOM 903 O O . MET A 1 116 ? 6.208 -5.447 -17.955 1.00 95.06 116 MET A O 1
ATOM 907 N N . LEU A 1 117 ? 4.146 -6.218 -17.510 1.00 96.06 117 LEU A N 1
ATOM 908 C CA . LEU A 1 117 ? 3.503 -4.907 -17.535 1.00 96.06 117 LEU A CA 1
ATOM 909 C C . LEU A 1 117 ? 3.420 -4.350 -16.117 1.00 96.06 117 LEU A C 1
ATOM 911 O O . LEU A 1 117 ? 2.740 -4.918 -15.264 1.00 96.06 117 LEU A O 1
ATOM 915 N N . ILE A 1 118 ? 4.083 -3.226 -15.873 1.00 96.44 118 ILE A N 1
ATOM 916 C CA . ILE A 1 118 ? 4.075 -2.525 -14.589 1.00 96.44 118 ILE A CA 1
ATOM 917 C C . ILE A 1 118 ? 3.207 -1.280 -14.717 1.00 96.44 118 ILE A C 1
ATOM 919 O O . ILE A 1 118 ? 3.450 -0.438 -15.583 1.00 96.44 118 ILE A O 1
ATOM 923 N N . LYS A 1 119 ? 2.210 -1.135 -13.843 1.00 96.31 119 LYS A N 1
ATOM 924 C CA . LYS A 1 119 ? 1.431 0.103 -13.734 1.00 96.31 119 LYS A CA 1
ATOM 925 C C . LYS A 1 119 ? 2.003 0.965 -12.619 1.00 96.31 119 LYS A C 1
ATOM 927 O O . LYS A 1 119 ? 2.006 0.557 -11.461 1.00 96.31 119 LYS A O 1
ATOM 932 N N . VAL A 1 120 ? 2.425 2.171 -12.964 1.00 96.69 120 VAL A N 1
ATOM 933 C CA . VAL A 1 120 ? 2.878 3.184 -12.014 1.00 96.69 120 VAL A CA 1
ATOM 934 C C . VAL A 1 120 ? 1.751 4.186 -11.827 1.00 96.69 120 VAL A C 1
ATOM 936 O O . VAL A 1 120 ? 1.352 4.889 -12.757 1.00 96.69 120 VAL A O 1
ATOM 939 N N . SER A 1 121 ? 1.191 4.200 -10.628 1.00 96.81 121 SER A N 1
ATOM 940 C CA . SER A 1 121 ? 0.085 5.060 -10.242 1.00 96.81 121 SER A CA 1
ATOM 941 C C . SER A 1 121 ? 0.563 6.492 -9.983 1.00 96.81 121 SER A C 1
ATOM 943 O O . SER A 1 121 ? 1.617 6.669 -9.370 1.00 96.81 121 SER A O 1
ATOM 945 N N . PRO A 1 122 ? -0.218 7.518 -10.374 1.00 97.12 122 PRO A N 1
ATOM 946 C CA . PRO A 1 122 ? 0.042 8.911 -9.998 1.00 97.12 122 PRO A CA 1
ATOM 947 C C . PRO A 1 122 ? -0.234 9.205 -8.517 1.00 97.12 122 PRO A C 1
ATOM 949 O O . PRO A 1 122 ? -0.073 10.339 -8.070 1.00 97.12 122 PRO A O 1
ATOM 952 N N . ILE A 1 123 ? -0.722 8.214 -7.769 1.00 97.62 123 ILE A N 1
ATOM 953 C CA . ILE A 1 123 ? -1.182 8.360 -6.394 1.00 97.62 123 ILE A CA 1
ATOM 954 C C . ILE A 1 123 ? -0.346 7.434 -5.524 1.00 97.62 123 ILE A C 1
ATOM 956 O O . ILE A 1 123 ? -0.353 6.216 -5.711 1.00 97.62 123 ILE A O 1
ATOM 960 N N . LYS A 1 124 ? 0.340 8.020 -4.546 1.00 97.94 124 LYS A N 1
ATOM 961 C CA . LYS A 1 124 ? 1.072 7.310 -3.503 1.00 97.94 124 LYS A CA 1
ATOM 962 C C . LYS A 1 124 ? 0.401 7.560 -2.163 1.00 97.94 124 LYS A C 1
ATOM 964 O O . LYS A 1 124 ? 0.218 8.708 -1.767 1.00 97.94 124 LYS A O 1
ATOM 969 N N . MET A 1 125 ? 0.057 6.484 -1.466 1.00 97.94 125 MET A N 1
ATOM 970 C CA . MET A 1 125 ? -0.490 6.521 -0.112 1.00 97.94 125 MET A CA 1
ATOM 971 C C . MET A 1 125 ? 0.433 5.742 0.821 1.00 97.94 125 MET A C 1
ATOM 973 O O . MET A 1 125 ? 0.682 4.558 0.618 1.00 97.94 125 MET A O 1
ATOM 977 N N . THR A 1 126 ? 0.942 6.401 1.855 1.00 98.00 126 THR A N 1
ATOM 978 C CA . THR A 1 126 ? 1.819 5.774 2.852 1.00 98.00 126 THR A CA 1
ATOM 979 C C . THR A 1 126 ? 1.245 6.006 4.238 1.00 98.00 126 THR A C 1
ATOM 981 O O . THR A 1 126 ? 1.085 7.154 4.656 1.00 98.00 126 THR A O 1
ATOM 984 N N . PHE A 1 127 ? 0.910 4.928 4.944 1.00 98.19 127 PHE A N 1
ATOM 985 C CA . PHE A 1 127 ? 0.371 5.025 6.296 1.00 98.19 127 PHE A CA 1
ATOM 986 C C . PHE A 1 127 ? 1.487 5.363 7.291 1.00 98.19 127 PHE A C 1
ATOM 988 O O . PHE A 1 127 ? 2.535 4.722 7.319 1.00 98.19 127 PHE A O 1
ATOM 995 N N . ASP A 1 128 ? 1.262 6.375 8.126 1.00 97.81 128 ASP A N 1
ATOM 996 C CA . ASP A 1 128 ? 2.177 6.753 9.201 1.00 97.81 128 ASP A CA 1
ATOM 997 C C . ASP A 1 128 ? 1.762 6.047 10.495 1.00 97.81 128 ASP A C 1
ATOM 999 O O . ASP A 1 128 ? 1.085 6.600 11.368 1.00 97.81 128 ASP A O 1
ATOM 1003 N N . PHE A 1 129 ? 2.178 4.788 10.615 1.00 97.44 129 PHE A N 1
ATOM 1004 C CA . PHE A 1 129 ? 1.901 3.972 11.794 1.00 97.44 129 PHE A CA 1
ATOM 1005 C C . PHE A 1 129 ? 2.616 4.445 13.062 1.00 97.44 129 PHE A C 1
ATOM 1007 O O . PHE A 1 129 ? 2.238 4.026 14.151 1.00 97.44 129 PHE A O 1
ATOM 1014 N N . SER A 1 130 ? 3.600 5.347 12.967 1.00 96.44 130 SER A N 1
ATOM 1015 C CA . SER A 1 130 ? 4.208 5.947 14.163 1.00 96.44 130 SER A CA 1
ATOM 1016 C C . SER A 1 130 ? 3.247 6.889 14.899 1.00 96.44 130 SER A C 1
ATOM 1018 O O . SER A 1 130 ? 3.429 7.163 16.083 1.00 96.44 130 SER A O 1
ATOM 1020 N N . LYS A 1 131 ? 2.201 7.359 14.205 1.00 97.25 131 LYS A N 1
ATOM 1021 C CA . LYS A 1 131 ? 1.186 8.290 14.715 1.00 97.25 131 LYS A CA 1
ATOM 1022 C C . LYS A 1 131 ? -0.227 7.704 14.730 1.00 97.25 131 LYS A C 1
ATOM 1024 O O . LYS A 1 131 ? -1.196 8.443 14.918 1.00 97.25 131 LYS A O 1
ATOM 1029 N N . ILE A 1 132 ? -0.367 6.396 14.515 1.00 97.81 132 ILE A N 1
ATOM 1030 C CA . ILE A 1 132 ? -1.652 5.716 14.681 1.00 97.81 132 ILE A CA 1
ATOM 1031 C C . ILE A 1 132 ? -2.131 5.860 16.128 1.00 97.81 132 ILE A C 1
ATOM 1033 O O . ILE A 1 132 ? -1.343 5.772 17.069 1.00 97.81 132 ILE A O 1
ATOM 1037 N N . SER A 1 133 ? -3.426 6.093 16.316 1.00 97.25 133 SER A N 1
ATOM 1038 C CA . SER A 1 133 ? -4.013 6.225 17.650 1.00 97.25 133 SER A CA 1
ATOM 1039 C C . SER A 1 133 ? -5.321 5.460 17.775 1.00 97.25 133 SER A C 1
ATOM 1041 O O . SER A 1 133 ? -6.061 5.292 16.805 1.00 97.25 133 SER A O 1
ATOM 1043 N N . PHE A 1 134 ? -5.588 5.005 18.995 1.00 97.50 134 PHE A N 1
ATOM 1044 C CA . PHE A 1 134 ? -6.817 4.332 19.394 1.00 97.50 134 PHE A CA 1
ATOM 1045 C C . PHE A 1 134 ? -7.524 5.227 20.410 1.00 97.50 134 PHE A C 1
ATOM 1047 O O . PHE A 1 134 ? -6.868 5.760 21.306 1.00 97.50 134 PHE A O 1
ATOM 1054 N N . SER A 1 135 ? -8.840 5.405 20.284 1.00 97.94 135 SER A N 1
ATOM 1055 C CA . SER A 1 135 ? -9.611 6.208 21.245 1.00 97.94 135 SER A CA 1
ATOM 1056 C C . SER A 1 135 ? -9.593 5.604 22.649 1.00 97.94 135 SER A C 1
ATOM 1058 O O . SER A 1 135 ? -9.630 6.336 23.632 1.00 97.94 135 SER A O 1
ATOM 1060 N N . GLU A 1 136 ? -9.492 4.276 22.737 1.00 95.44 136 GLU A N 1
ATOM 1061 C CA . GLU A 1 136 ? -9.364 3.520 23.979 1.00 95.44 136 GLU A CA 1
ATOM 1062 C C . GLU A 1 136 ? -8.469 2.291 23.784 1.00 95.44 136 GLU A C 1
ATOM 1064 O O . GLU A 1 136 ? -8.203 1.850 22.662 1.00 95.44 136 GLU A O 1
ATOM 1069 N N . LYS A 1 137 ? -8.008 1.707 24.894 1.00 93.19 137 LYS A N 1
ATOM 1070 C CA . LYS A 1 137 ? -7.259 0.447 24.858 1.00 93.19 137 LYS A CA 1
ATOM 1071 C C . LYS A 1 137 ? -8.192 -0.718 24.541 1.00 93.19 137 LYS A C 1
ATOM 1073 O O . LYS A 1 137 ? -9.224 -0.878 25.186 1.00 93.19 137 LYS A O 1
ATOM 1078 N N . ILE A 1 138 ? -7.764 -1.583 23.627 1.00 93.00 138 ILE A N 1
ATOM 1079 C CA . ILE A 1 138 ? -8.387 -2.893 23.416 1.00 93.00 138 ILE A CA 1
ATOM 1080 C C . ILE A 1 138 ? -8.038 -3.775 24.620 1.00 93.00 138 ILE A C 1
ATOM 1082 O O . ILE A 1 138 ? -6.857 -3.933 24.934 1.00 93.00 138 ILE A O 1
ATOM 1086 N N . LYS A 1 139 ? -9.055 -4.327 25.284 1.00 92.75 139 LYS A N 1
ATOM 1087 C CA . LYS A 1 139 ? -8.924 -5.176 26.478 1.00 92.75 139 LYS A CA 1
ATOM 1088 C C . LYS A 1 139 ? -9.523 -6.548 26.219 1.00 92.75 139 LYS A C 1
ATOM 1090 O O . LYS A 1 139 ? -10.525 -6.666 25.509 1.00 92.75 139 LYS A O 1
ATOM 1095 N N . ARG A 1 140 ? -8.946 -7.580 26.827 1.00 93.38 140 ARG A N 1
ATOM 1096 C CA . ARG A 1 140 ? -9.455 -8.946 26.709 1.00 93.38 140 ARG A CA 1
ATOM 1097 C C . ARG A 1 140 ? -10.885 -9.022 27.246 1.00 93.38 140 ARG A C 1
ATOM 1099 O O . ARG A 1 140 ? -11.217 -8.439 28.276 1.00 93.38 140 ARG A O 1
ATOM 1106 N N . GLY A 1 141 ? -11.742 -9.740 26.527 1.00 91.31 141 GLY A N 1
ATOM 1107 C CA . GLY A 1 141 ? -13.146 -9.962 26.879 1.00 91.31 141 GLY A CA 1
ATOM 1108 C C . GLY A 1 141 ? -14.044 -8.727 26.765 1.00 91.31 141 GLY A C 1
ATOM 1109 O O . GLY A 1 141 ? -15.225 -8.822 27.080 1.00 91.31 141 GLY A O 1
ATOM 1110 N N . SER A 1 142 ? -13.515 -7.584 26.317 1.00 93.38 142 SER A N 1
ATOM 1111 C CA . SER A 1 142 ? -14.283 -6.348 26.151 1.00 93.38 142 SER A CA 1
ATOM 1112 C C . SER A 1 142 ? -14.697 -6.150 24.692 1.00 93.38 142 SER A C 1
ATOM 1114 O O . SER A 1 142 ? -13.902 -6.350 23.772 1.00 93.38 142 SER A O 1
ATOM 1116 N N . ILE A 1 143 ? -15.948 -5.737 24.485 1.00 95.06 143 ILE A N 1
ATOM 1117 C CA . ILE A 1 143 ? -16.483 -5.407 23.159 1.00 95.06 143 ILE A CA 1
ATOM 1118 C C . ILE A 1 143 ? -15.797 -4.137 22.644 1.00 95.06 143 ILE A C 1
ATOM 1120 O O . ILE A 1 143 ? -15.683 -3.148 23.366 1.00 95.06 143 ILE A O 1
ATOM 1124 N N . CYS A 1 144 ? -15.348 -4.164 21.390 1.00 95.62 144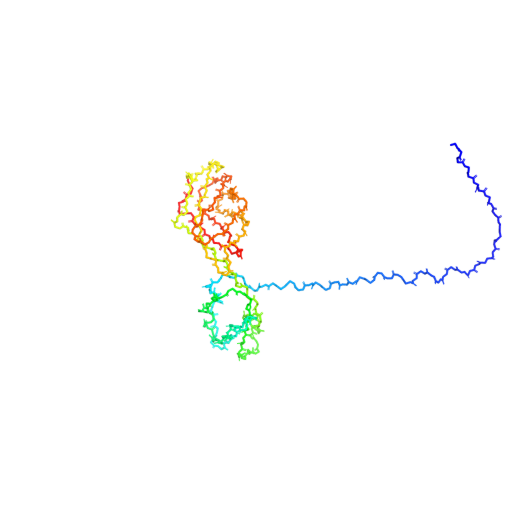 CYS A N 1
ATOM 1125 C CA . CYS A 1 144 ? -14.561 -3.089 20.784 1.00 95.62 144 CYS A CA 1
ATOM 1126 C C . CYS A 1 144 ? -15.393 -2.054 20.008 1.00 95.62 144 CYS A C 1
ATOM 1128 O O . CYS A 1 144 ? -14.813 -1.133 19.445 1.00 95.62 144 CYS A O 1
ATOM 1130 N N . ASP A 1 145 ? -16.725 -2.168 19.994 1.00 94.69 145 ASP A N 1
ATOM 1131 C CA . ASP A 1 145 ? -17.637 -1.369 19.154 1.00 94.69 145 ASP A CA 1
ATOM 1132 C C . ASP A 1 145 ? -17.522 0.161 19.329 1.00 94.69 145 ASP A C 1
ATOM 1134 O O . ASP A 1 145 ? -17.942 0.912 18.455 1.00 94.69 145 ASP A O 1
ATOM 1138 N N . GLN A 1 146 ? -16.963 0.649 20.441 1.00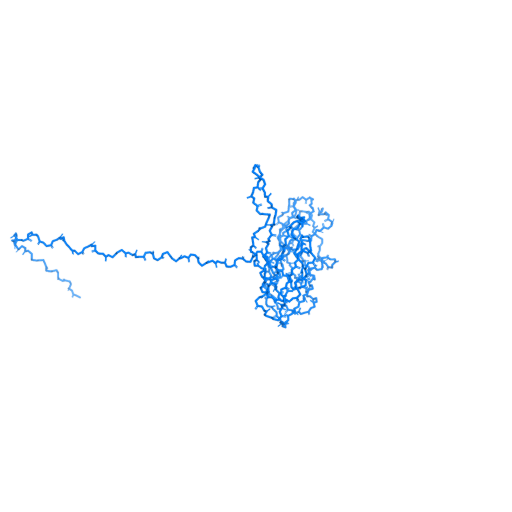 93.62 146 GLN A N 1
ATOM 1139 C CA . GLN A 1 146 ? -16.769 2.085 20.714 1.00 93.62 146 GLN A CA 1
ATOM 1140 C C . GLN A 1 146 ? -15.318 2.555 20.509 1.00 93.62 146 GLN A C 1
ATOM 1142 O O . GLN A 1 146 ? -14.993 3.722 20.736 1.00 93.62 146 GLN A O 1
ATOM 1147 N N . ILE A 1 147 ? -14.425 1.658 20.083 1.00 97.38 147 ILE A N 1
ATOM 1148 C CA . ILE A 1 147 ? -13.015 1.973 19.867 1.00 97.38 147 ILE A CA 1
ATOM 1149 C C . ILE A 1 147 ? -12.821 2.429 18.423 1.00 97.38 147 ILE A C 1
ATOM 1151 O O . ILE A 1 147 ? -13.106 1.699 17.473 1.00 97.38 147 ILE A O 1
ATOM 1155 N N . PHE A 1 148 ? -12.277 3.631 18.259 1.00 98.38 148 PHE A N 1
ATOM 1156 C CA . PHE A 1 148 ? -11.911 4.192 16.968 1.00 98.38 148 PHE A CA 1
ATOM 1157 C C . PHE A 1 148 ? -10.402 4.150 16.769 1.00 98.38 148 PHE A C 1
ATOM 1159 O O . PHE A 1 148 ? -9.642 4.579 17.637 1.00 98.38 148 PHE A O 1
ATOM 1166 N N . VAL A 1 149 ? -9.975 3.702 15.593 1.00 98.31 149 VAL A N 1
ATOM 1167 C CA . VAL A 1 149 ? -8.589 3.769 15.130 1.00 98.31 149 VAL A CA 1
ATOM 1168 C C . VAL A 1 149 ? -8.463 4.935 14.164 1.00 98.31 149 VAL A C 1
ATOM 1170 O O . VAL A 1 149 ? -9.158 4.982 13.151 1.00 98.31 149 VAL A O 1
ATOM 1173 N N . THR A 1 150 ? -7.579 5.882 14.465 1.00 98.56 150 THR A N 1
ATOM 1174 C CA . THR A 1 150 ? -7.233 6.980 13.558 1.00 98.56 150 THR A CA 1
ATOM 1175 C C . THR A 1 150 ? -5.837 6.743 13.007 1.00 98.56 150 THR A C 1
ATOM 1177 O O . THR A 1 150 ? -4.868 6.704 13.766 1.00 98.56 150 THR A O 1
ATOM 1180 N N . VAL A 1 151 ? -5.736 6.603 11.687 1.00 98.38 151 VAL A N 1
ATOM 1181 C CA . VAL A 1 151 ? -4.482 6.347 10.975 1.00 98.38 151 VAL A CA 1
ATOM 1182 C C . VAL A 1 151 ? -4.161 7.548 10.090 1.00 98.38 151 VAL A C 1
ATOM 1184 O O . VAL A 1 151 ? -4.903 7.822 9.140 1.00 98.38 151 VAL A O 1
ATOM 1187 N N . PRO A 1 152 ? -3.078 8.285 10.373 1.00 98.56 152 PRO A N 1
ATOM 1188 C CA . PRO A 1 152 ? -2.583 9.287 9.448 1.00 98.56 152 PRO A CA 1
ATOM 1189 C C . PRO A 1 152 ? -2.022 8.616 8.193 1.00 98.56 152 PRO A C 1
ATOM 1191 O O . PRO A 1 152 ? -1.284 7.636 8.271 1.00 98.56 152 PRO A O 1
ATOM 1194 N N . VAL A 1 153 ? -2.364 9.155 7.031 1.00 98.38 153 VAL A N 1
ATOM 1195 C CA . VAL A 1 153 ? -1.850 8.721 5.735 1.00 98.38 153 VAL A CA 1
ATOM 1196 C C . VAL A 1 153 ? -1.255 9.917 5.012 1.00 98.38 153 VAL A C 1
ATOM 1198 O O . VAL A 1 153 ? -1.902 10.954 4.870 1.00 98.38 153 VAL A O 1
ATOM 1201 N N . ASN A 1 154 ? -0.007 9.785 4.576 1.00 98.38 154 ASN A N 1
ATOM 1202 C CA . ASN A 1 154 ? 0.615 10.751 3.690 1.00 98.38 154 ASN A CA 1
ATOM 1203 C C . ASN A 1 154 ? 0.227 10.421 2.250 1.00 98.38 154 ASN A C 1
ATOM 1205 O O . ASN A 1 154 ? 0.452 9.300 1.788 1.00 98.38 154 ASN A O 1
ATOM 1209 N N . VAL A 1 155 ? -0.348 11.396 1.556 1.00 98.50 155 VAL A N 1
ATOM 1210 C CA . VAL A 1 155 ? -0.753 11.269 0.160 1.00 98.50 155 VAL A CA 1
ATOM 1211 C C . VAL A 1 155 ? 0.126 12.170 -0.694 1.00 98.50 155 VAL A C 1
ATOM 1213 O O . VAL A 1 155 ? 0.174 13.379 -0.470 1.00 98.50 155 VAL A O 1
ATOM 1216 N N . ASP A 1 156 ? 0.789 11.583 -1.686 1.00 98.06 156 ASP A N 1
ATOM 1217 C CA . ASP A 1 156 ? 1.476 12.309 -2.756 1.00 98.06 156 ASP A CA 1
ATOM 1218 C C . ASP A 1 156 ? 0.747 12.027 -4.076 1.00 98.06 156 ASP A C 1
ATOM 1220 O O . ASP A 1 156 ? 0.546 10.875 -4.461 1.00 98.06 156 ASP A O 1
ATOM 1224 N N . LEU A 1 157 ? 0.301 13.088 -4.736 1.00 97.00 157 LEU A N 1
ATOM 1225 C CA . LEU A 1 157 ? -0.406 13.100 -6.006 1.00 97.00 157 LEU A CA 1
ATOM 1226 C C . LEU A 1 157 ? 0.493 13.779 -7.040 1.00 97.00 157 LEU A C 1
ATOM 1228 O O . LEU A 1 157 ? 0.882 14.942 -6.869 1.00 97.00 157 LEU A O 1
ATOM 1232 N N . LYS A 1 158 ? 0.784 13.072 -8.131 1.00 94.06 158 LYS A N 1
ATOM 1233 C CA . LYS A 1 158 ? 1.459 13.609 -9.318 1.00 94.06 158 LYS A CA 1
ATOM 1234 C C . LYS A 1 158 ? 0.472 13.736 -10.457 1.00 94.06 158 LYS A C 1
ATOM 1236 O O . LYS A 1 158 ? -0.362 12.864 -10.655 1.00 94.06 158 LYS A O 1
ATOM 1241 N N . ASP A 1 159 ? 0.552 14.845 -11.182 1.00 90.25 159 ASP A N 1
ATOM 1242 C CA . ASP A 1 159 ? -0.237 15.110 -12.393 1.00 90.25 159 ASP A CA 1
ATOM 1243 C C . ASP A 1 159 ? -1.772 15.137 -12.196 1.00 90.25 159 ASP A C 1
ATOM 1245 O O . ASP A 1 159 ? -2.519 15.409 -13.132 1.00 90.25 159 ASP A O 1
ATOM 1249 N N . VAL A 1 160 ? -2.256 14.940 -10.962 1.00 92.56 160 VAL A N 1
ATOM 1250 C CA . VAL A 1 160 ? -3.661 15.039 -10.553 1.00 92.56 160 VAL A CA 1
ATOM 1251 C C . VAL A 1 160 ? -3.786 15.877 -9.280 1.00 92.56 160 VAL A C 1
ATOM 1253 O O . VAL A 1 160 ? -2.918 15.851 -8.411 1.00 92.56 160 VAL A O 1
ATOM 1256 N N . GLN A 1 161 ? -4.879 16.633 -9.152 1.00 94.25 161 GLN A N 1
ATOM 1257 C CA . GLN A 1 161 ? -5.110 17.484 -7.974 1.00 94.25 161 GLN A CA 1
ATOM 1258 C C . GLN A 1 161 ? -5.828 16.750 -6.839 1.00 94.25 161 GLN A C 1
ATOM 1260 O O . GLN A 1 161 ? -5.595 17.041 -5.666 1.00 94.25 161 GLN A O 1
ATOM 1265 N N . THR A 1 162 ? -6.730 15.829 -7.188 1.00 97.25 162 THR A N 1
ATOM 1266 C CA . THR A 1 162 ? -7.518 15.047 -6.231 1.00 97.25 162 THR A CA 1
ATOM 1267 C C . THR A 1 162 ? -7.807 13.654 -6.776 1.00 97.25 162 THR A C 1
ATOM 1269 O O . THR A 1 162 ? -7.782 13.454 -7.991 1.00 97.25 162 THR A O 1
ATOM 1272 N N . ALA A 1 163 ? -8.120 12.710 -5.890 1.00 96.81 163 ALA A N 1
ATOM 1273 C CA . ALA A 1 163 ? -8.567 11.373 -6.271 1.00 96.81 163 ALA A CA 1
ATOM 1274 C C . ALA A 1 163 ? -9.637 10.855 -5.310 1.00 96.81 163 ALA A C 1
ATOM 1276 O O . ALA A 1 163 ? -9.521 11.019 -4.099 1.00 96.81 163 ALA A O 1
ATOM 1277 N N . LYS A 1 164 ? -10.681 10.210 -5.832 1.00 97.69 164 LYS A N 1
ATOM 1278 C CA . LYS A 1 164 ? -11.686 9.547 -4.996 1.00 97.69 164 LYS A CA 1
ATOM 1279 C C . LYS A 1 164 ? -11.153 8.190 -4.541 1.00 97.69 164 LYS A C 1
ATOM 1281 O O . LYS A 1 164 ? -10.721 7.408 -5.382 1.00 97.69 164 LYS A O 1
ATOM 1286 N N . PHE A 1 165 ? -11.212 7.912 -3.245 1.00 97.75 165 PHE A N 1
ATOM 1287 C CA . PHE A 1 165 ? -10.791 6.642 -2.662 1.00 97.75 165 PHE A CA 1
ATOM 1288 C C . PHE A 1 165 ? -11.927 6.031 -1.850 1.00 97.75 165 PHE A C 1
ATOM 1290 O O . PHE A 1 165 ? -12.418 6.651 -0.906 1.00 97.75 165 PHE A O 1
ATOM 1297 N N . THR A 1 166 ? -12.341 4.824 -2.229 1.00 98.12 166 THR A N 1
ATOM 1298 C CA . THR A 1 166 ? -13.235 3.987 -1.428 1.00 98.12 166 THR A CA 1
ATOM 1299 C C . THR A 1 166 ? -12.380 3.247 -0.417 1.00 98.12 166 THR A C 1
ATOM 1301 O O . THR A 1 166 ? -11.530 2.453 -0.805 1.00 98.12 166 THR A O 1
ATOM 1304 N N . ILE A 1 167 ? -12.575 3.542 0.863 1.00 98.00 167 ILE A N 1
ATOM 1305 C CA . ILE A 1 167 ? -11.745 3.021 1.944 1.00 98.00 167 ILE A CA 1
ATOM 1306 C C . ILE A 1 167 ? -12.158 1.564 2.201 1.00 98.00 167 ILE A C 1
ATOM 1308 O O . ILE A 1 167 ? -13.316 1.328 2.551 1.00 98.00 167 ILE A O 1
ATOM 1312 N N . PRO A 1 168 ? -11.265 0.574 2.031 1.00 97.56 168 PRO A N 1
ATOM 1313 C CA . PRO A 1 168 ? -11.574 -0.812 2.363 1.00 97.56 168 PRO A CA 1
ATOM 1314 C C . PRO A 1 168 ? -11.663 -1.013 3.878 1.00 97.56 168 PRO A C 1
ATOM 1316 O O . PRO A 1 168 ? -11.143 -0.216 4.658 1.00 97.56 168 PRO A O 1
ATOM 1319 N N . ASN A 1 169 ? -12.276 -2.113 4.314 1.00 97.44 169 ASN A N 1
ATOM 1320 C CA . ASN A 1 169 ? -12.118 -2.549 5.702 1.00 97.44 169 ASN A CA 1
ATOM 1321 C C . ASN A 1 169 ? -10.646 -2.883 5.964 1.00 97.44 169 ASN A C 1
ATOM 1323 O O . ASN A 1 169 ? -9.990 -3.479 5.109 1.00 97.44 169 ASN A O 1
ATOM 1327 N N . ALA A 1 170 ? -10.154 -2.552 7.155 1.00 96.75 170 ALA A N 1
ATOM 1328 C CA . ALA A 1 170 ? -8.867 -3.057 7.603 1.00 96.75 170 ALA A CA 1
ATOM 1329 C C . ALA A 1 170 ? -9.058 -4.465 8.185 1.00 96.75 170 ALA A C 1
ATOM 1331 O O . ALA A 1 170 ? -9.980 -4.708 8.976 1.00 96.75 170 ALA A O 1
ATOM 1332 N N . MET A 1 171 ? -8.203 -5.402 7.775 1.00 95.31 171 MET A N 1
ATOM 1333 C CA . MET A 1 171 ? -8.220 -6.756 8.326 1.00 95.31 171 MET A CA 1
ATOM 1334 C C . MET A 1 171 ? -7.498 -6.743 9.667 1.00 95.31 171 MET A C 1
ATOM 1336 O O . MET A 1 171 ? -6.425 -6.157 9.787 1.00 95.31 171 MET A O 1
ATOM 1340 N N . VAL A 1 172 ? -8.090 -7.373 10.678 1.00 95.94 172 VAL A N 1
ATOM 1341 C CA . VAL A 1 172 ? -7.472 -7.504 11.997 1.00 95.94 172 VAL A CA 1
ATOM 1342 C C . VAL A 1 172 ? -7.219 -8.977 12.252 1.00 95.94 172 VAL A C 1
ATOM 1344 O O . VAL A 1 172 ? -8.132 -9.792 12.144 1.00 95.94 172 VAL A O 1
ATOM 1347 N N . THR A 1 173 ? -5.982 -9.326 12.585 1.00 94.50 173 THR A N 1
ATOM 1348 C CA . THR A 1 173 ? -5.608 -10.697 12.935 1.00 94.50 173 THR A CA 1
ATOM 1349 C C . THR A 1 173 ? -4.965 -10.749 14.310 1.00 94.50 173 THR A C 1
ATOM 1351 O O . THR A 1 173 ? -4.297 -9.817 14.751 1.00 94.50 173 THR A O 1
ATOM 1354 N N . GLY A 1 174 ? -5.216 -11.847 15.014 1.00 91.56 174 GLY A N 1
ATOM 1355 C CA . GLY A 1 174 ? -4.671 -12.131 16.334 1.00 91.56 174 GLY A CA 1
ATOM 1356 C C . GLY A 1 174 ? -5.293 -13.405 16.888 1.00 91.56 174 GLY A C 1
ATOM 1357 O O . GLY A 1 174 ? -6.465 -13.693 16.642 1.00 91.56 174 GLY A O 1
ATOM 1358 N N . VAL A 1 175 ? -4.514 -14.198 17.619 1.00 87.06 175 VAL A N 1
ATOM 1359 C CA . VAL A 1 175 ? -4.995 -15.476 18.162 1.00 87.06 175 VAL A CA 1
ATOM 1360 C C . VAL A 1 175 ? -6.157 -15.227 19.127 1.00 87.06 175 VAL A C 1
ATOM 1362 O O . VAL A 1 175 ? -6.007 -14.529 20.123 1.00 87.06 175 VAL A O 1
ATOM 1365 N N . GLY A 1 176 ? -7.324 -15.815 18.847 1.00 85.25 176 GLY A N 1
ATOM 1366 C CA . GLY A 1 176 ? -8.524 -15.618 19.668 1.00 85.25 176 GLY A CA 1
ATOM 1367 C C . GLY A 1 176 ? -9.156 -14.227 19.541 1.00 85.25 176 GLY A C 1
ATOM 1368 O O . GLY A 1 176 ? -9.901 -13.829 20.436 1.00 85.25 176 GLY A O 1
ATOM 1369 N N . SER A 1 177 ? -8.861 -13.486 18.471 1.00 90.38 177 SER A N 1
ATOM 1370 C CA . SER A 1 177 ? -9.500 -12.210 18.147 1.00 90.38 177 SER A CA 1
ATOM 1371 C C . SER A 1 177 ? -10.527 -12.384 17.033 1.00 90.38 177 SER A C 1
ATOM 1373 O O . SER A 1 177 ? -10.212 -12.934 15.981 1.00 90.38 177 SER A O 1
ATOM 1375 N N . GLU A 1 178 ? -11.732 -11.867 17.251 1.00 91.81 178 GLU A N 1
ATOM 1376 C CA . GLU A 1 178 ? -12.795 -11.750 16.242 1.00 91.81 178 GLU A CA 1
ATOM 1377 C C . GLU A 1 178 ? -13.056 -10.272 15.909 1.00 91.81 178 GLU A C 1
ATOM 1379 O O . GLU A 1 178 ? -14.174 -9.859 15.602 1.00 91.81 178 GLU A O 1
ATOM 1384 N N . ILE A 1 179 ? -12.019 -9.442 16.042 1.00 94.56 179 ILE A N 1
ATOM 1385 C CA . ILE A 1 179 ? -12.119 -8.006 15.802 1.00 94.56 179 ILE A CA 1
ATOM 1386 C C . ILE A 1 179 ? -12.154 -7.729 14.295 1.00 94.56 179 ILE A C 1
ATOM 1388 O O . ILE A 1 179 ? -11.414 -8.321 13.516 1.00 94.56 179 ILE A O 1
ATOM 1392 N N . THR A 1 180 ? -12.985 -6.777 13.881 1.00 94.69 180 THR A N 1
ATOM 1393 C CA . THR A 1 180 ? -12.981 -6.195 12.532 1.00 94.69 180 THR A CA 1
ATOM 1394 C C . THR A 1 180 ? -12.824 -4.682 12.624 1.00 94.69 180 THR A C 1
ATOM 1396 O O . THR A 1 180 ? -13.215 -4.087 13.626 1.00 94.69 180 THR A O 1
ATOM 1399 N N . ALA A 1 181 ? -12.257 -4.049 11.595 1.00 97.75 181 ALA A N 1
ATOM 1400 C CA . ALA A 1 181 ? -12.089 -2.600 11.533 1.00 97.75 181 ALA A CA 1
ATOM 1401 C C . ALA A 1 181 ? -12.762 -2.047 10.270 1.00 97.75 181 ALA A C 1
ATOM 1403 O O . ALA A 1 181 ? -12.280 -2.232 9.151 1.00 97.75 181 ALA A O 1
ATOM 1404 N N . LYS A 1 182 ? -13.897 -1.366 10.447 1.00 98.12 182 LYS A N 1
ATOM 1405 C CA . LYS A 1 182 ? -14.685 -0.792 9.347 1.00 98.12 182 LYS A CA 1
ATOM 1406 C C . LYS A 1 182 ? -14.428 0.704 9.236 1.00 98.12 182 LYS A C 1
ATOM 1408 O O . LYS A 1 182 ? -14.363 1.369 10.268 1.00 98.12 182 LYS A O 1
ATOM 1413 N N . PRO A 1 183 ? -14.294 1.267 8.032 1.00 98.25 183 PRO A N 1
ATOM 1414 C CA . PRO A 1 183 ? -14.075 2.693 7.884 1.00 98.25 183 PRO A CA 1
ATOM 1415 C C . PRO A 1 183 ? -15.318 3.469 8.338 1.00 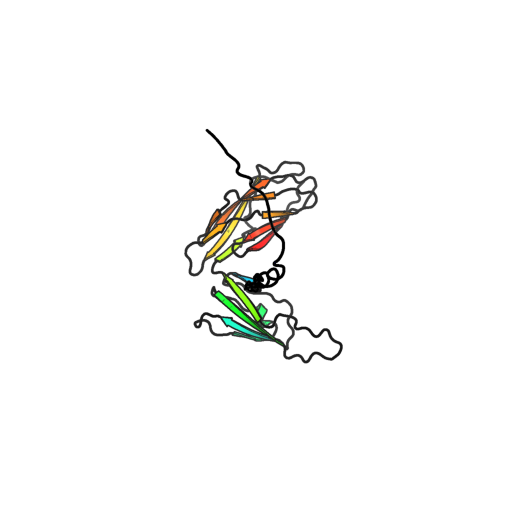98.25 183 PRO A C 1
ATOM 1417 O O . PRO A 1 183 ? -16.448 3.096 8.030 1.00 98.25 183 PRO A O 1
ATOM 1420 N N . VAL A 1 184 ? -15.111 4.568 9.065 1.00 98.12 184 VAL A N 1
ATOM 1421 C CA . VAL A 1 184 ? -16.204 5.454 9.511 1.00 98.12 184 VAL A CA 1
ATOM 1422 C C . VAL A 1 184 ? -16.834 6.173 8.317 1.00 98.12 184 VAL A C 1
ATOM 1424 O O . VAL A 1 184 ? -18.047 6.339 8.256 1.00 98.12 184 VAL A O 1
ATOM 1427 N N . ASN A 1 185 ? -16.007 6.568 7.346 1.00 97.38 185 ASN A N 1
ATOM 1428 C CA . ASN A 1 185 ? -16.451 7.083 6.056 1.00 97.38 185 ASN A CA 1
ATOM 1429 C C . ASN A 1 185 ? -16.093 6.059 4.982 1.00 97.38 185 ASN A C 1
ATOM 1431 O O . ASN A 1 185 ? -14.925 5.715 4.852 1.00 97.38 185 ASN A O 1
ATOM 1435 N N . ALA A 1 186 ? -17.060 5.604 4.186 1.00 96.38 186 ALA A N 1
ATOM 1436 C CA . ALA A 1 186 ? -16.786 4.635 3.121 1.00 96.38 186 ALA A CA 1
ATOM 1437 C C . ALA A 1 186 ? -15.898 5.210 2.003 1.00 96.38 186 ALA A C 1
ATOM 1439 O O . ALA A 1 186 ? -15.228 4.462 1.296 1.00 96.38 186 ALA A O 1
ATOM 1440 N N . GLU A 1 187 ? -15.890 6.534 1.828 1.00 97.44 187 GLU A N 1
ATOM 1441 C CA . GLU A 1 187 ? -15.146 7.206 0.766 1.00 97.44 187 GLU A CA 1
ATOM 1442 C C . GLU A 1 187 ? -14.535 8.526 1.247 1.00 97.44 187 GLU A C 1
ATOM 1444 O O . GLU A 1 187 ? -15.069 9.198 2.132 1.00 97.44 187 GLU A O 1
ATOM 1449 N N . VAL A 1 188 ? -13.423 8.918 0.626 1.00 97.62 188 VAL A N 1
ATOM 1450 C CA . VAL A 1 188 ? -12.743 10.198 0.853 1.00 97.62 188 VAL A CA 1
ATOM 1451 C C . VAL A 1 188 ? -12.213 10.764 -0.465 1.00 97.62 188 VAL A C 1
ATOM 1453 O O . VAL A 1 188 ? -11.894 10.026 -1.399 1.00 97.62 188 VAL A O 1
ATOM 1456 N N . VAL A 1 189 ? -12.113 12.092 -0.549 1.00 98.12 189 VAL A N 1
ATOM 1457 C CA . VAL A 1 189 ? -1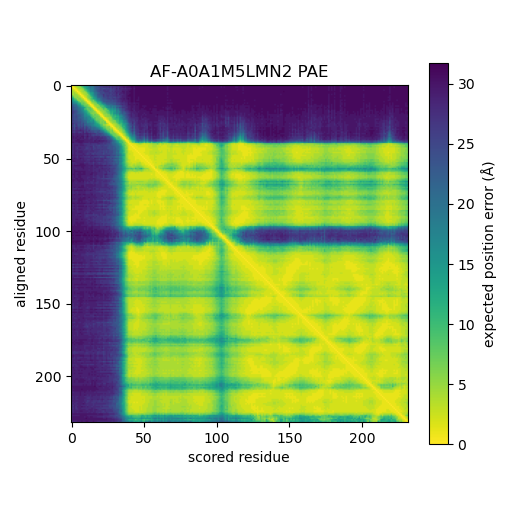1.400 12.775 -1.634 1.00 98.12 189 VAL A CA 1
ATOM 1458 C C . VAL A 1 189 ? -9.979 13.059 -1.173 1.00 98.12 189 VAL A C 1
ATOM 1460 O O . VAL A 1 189 ? -9.752 13.935 -0.340 1.00 98.12 189 VAL A O 1
ATOM 1463 N N . LEU A 1 190 ? -9.030 12.325 -1.738 1.00 98.06 190 LEU A N 1
ATOM 1464 C CA . LEU A 1 190 ? -7.615 12.468 -1.458 1.00 98.06 190 LEU A CA 1
ATOM 1465 C C . LEU A 1 190 ? -7.062 13.765 -2.055 1.00 98.06 190 LEU A C 1
ATOM 1467 O O . LEU A 1 190 ? -7.380 14.123 -3.190 1.00 98.06 190 LEU A O 1
ATOM 1471 N N . LYS A 1 191 ? -6.194 14.429 -1.292 1.00 98.00 191 LYS A N 1
ATOM 1472 C CA . LYS A 1 191 ? -5.400 15.606 -1.658 1.00 98.00 191 LYS A CA 1
ATOM 1473 C C . LYS A 1 191 ? -3.964 15.411 -1.180 1.00 98.00 191 LYS A C 1
ATOM 1475 O O . LYS A 1 191 ? -3.738 14.646 -0.246 1.00 98.00 191 LYS A O 1
ATOM 1480 N N . ASN A 1 192 ? -3.024 16.135 -1.781 1.00 98.25 192 ASN A N 1
ATOM 1481 C CA . ASN A 1 192 ? -1.634 16.156 -1.324 1.00 98.25 192 ASN A CA 1
ATOM 1482 C C . ASN A 1 192 ? -1.522 16.511 0.170 1.00 98.25 192 ASN A C 1
ATOM 1484 O O . ASN A 1 192 ? -2.155 17.464 0.628 1.00 98.25 192 ASN A O 1
ATOM 1488 N N . GLY A 1 193 ? -0.683 15.772 0.897 1.00 98.06 193 GLY A N 1
ATOM 1489 C CA . GLY A 1 193 ? -0.403 15.968 2.319 1.00 98.06 193 GLY A CA 1
ATOM 1490 C C . GLY A 1 193 ? -0.988 14.888 3.233 1.00 98.06 193 GLY A C 1
ATOM 1491 O O . GLY A 1 193 ? -1.420 13.823 2.790 1.00 98.06 193 GLY A O 1
ATOM 1492 N N . ILE A 1 194 ? -0.975 15.167 4.539 1.00 98.31 194 ILE A N 1
ATOM 1493 C CA . ILE A 1 194 ? -1.455 14.237 5.568 1.00 98.31 194 ILE A CA 1
ATOM 1494 C C . ILE A 1 194 ? -2.978 14.309 5.666 1.00 98.31 194 ILE A C 1
ATOM 1496 O O . ILE A 1 194 ? -3.553 15.379 5.863 1.00 98.31 194 ILE A O 1
ATOM 1500 N N . GLN A 1 195 ? -3.622 13.151 5.601 1.00 98.00 195 GLN A N 1
ATOM 1501 C CA . GLN A 1 195 ? -5.047 12.978 5.854 1.00 98.00 195 GLN A CA 1
ATOM 1502 C C . GLN A 1 195 ? -5.261 11.924 6.939 1.00 98.00 195 GLN A C 1
ATOM 1504 O O . GLN A 1 195 ? -4.399 11.085 7.180 1.00 98.00 195 GLN A O 1
ATOM 1509 N N . LEU A 1 196 ? -6.404 11.973 7.621 1.00 98.31 196 LEU A N 1
ATOM 1510 C CA . LEU A 1 196 ? -6.723 11.046 8.706 1.00 98.31 196 LEU A CA 1
ATOM 1511 C C . LEU A 1 196 ? -7.821 10.090 8.255 1.00 98.31 196 LEU A C 1
ATOM 1513 O O . LEU A 1 196 ? -8.950 10.518 8.013 1.00 98.31 196 LEU A O 1
ATOM 1517 N N . LEU A 1 197 ? -7.503 8.799 8.182 1.00 98.50 197 LEU A N 1
ATOM 1518 C CA . LEU A 1 197 ? -8.512 7.761 7.997 1.00 98.50 197 LEU A CA 1
ATOM 1519 C C . LEU A 1 197 ? -8.966 7.264 9.366 1.00 98.50 197 LEU A C 1
ATOM 1521 O O . LEU A 1 197 ? -8.147 7.054 10.261 1.00 98.50 197 LEU A O 1
ATOM 1525 N N . LYS A 1 198 ? -10.277 7.094 9.534 1.00 98.50 198 LYS A N 1
ATOM 1526 C CA . LYS A 1 198 ? -10.878 6.625 10.783 1.00 98.50 198 LYS A CA 1
ATOM 1527 C C . LYS A 1 198 ? -11.598 5.311 10.556 1.00 98.50 198 LYS A C 1
ATOM 1529 O O . LYS A 1 198 ? -12.390 5.205 9.622 1.00 98.50 198 LYS A O 1
ATOM 1534 N N . TYR A 1 199 ? -11.365 4.366 11.454 1.00 98.62 199 TYR A N 1
ATOM 1535 C CA . TYR A 1 199 ? -12.011 3.064 11.481 1.00 98.62 199 TYR A CA 1
ATOM 1536 C C . TYR A 1 199 ? -12.683 2.859 12.833 1.00 98.62 199 TYR A C 1
ATOM 1538 O O . TYR A 1 199 ? -12.127 3.242 13.858 1.00 98.62 199 TYR A O 1
ATOM 1546 N N . GLN A 1 200 ? -13.862 2.256 12.838 1.00 98.44 200 GLN A N 1
ATOM 1547 C CA . GLN A 1 200 ? -14.531 1.766 14.032 1.00 98.44 200 GLN A CA 1
ATOM 1548 C C . GLN A 1 200 ? -14.241 0.273 14.163 1.00 98.44 200 GLN A C 1
ATOM 1550 O O . GLN A 1 200 ? -14.396 -0.485 13.198 1.00 98.44 200 GLN A O 1
ATOM 1555 N N . LEU A 1 201 ? -13.790 -0.137 15.343 1.00 97.75 201 LEU A N 1
ATOM 1556 C CA . LEU A 1 201 ? -13.620 -1.547 15.652 1.00 97.75 201 LEU A CA 1
ATOM 1557 C C . LEU A 1 201 ? -14.967 -2.178 15.985 1.00 97.75 201 LEU A C 1
ATOM 1559 O O . LEU A 1 201 ? -15.889 -1.502 16.424 1.00 97.75 201 LEU A O 1
ATOM 1563 N N . SER A 1 202 ? -15.074 -3.483 15.787 1.00 96.19 202 SER A N 1
ATOM 1564 C CA . SER A 1 202 ? -16.180 -4.285 16.302 1.00 96.19 202 SER A CA 1
ATOM 1565 C C . SER A 1 202 ? -15.699 -5.689 16.623 1.00 96.19 202 SER A C 1
ATOM 1567 O O . SER A 1 202 ? -14.721 -6.138 16.030 1.00 96.19 202 SER A O 1
ATOM 1569 N N . GLY A 1 203 ? -16.364 -6.370 17.554 1.00 94.56 203 GLY A N 1
ATOM 1570 C CA . GLY A 1 203 ? -15.990 -7.709 18.014 1.00 94.56 203 GLY A CA 1
ATOM 1571 C C . GLY A 1 203 ? -15.200 -7.693 19.321 1.00 94.56 203 GLY A C 1
ATOM 1572 O O . GLY A 1 203 ? -15.277 -6.741 20.103 1.00 94.56 203 GLY A O 1
ATOM 1573 N N . VAL A 1 204 ? -14.466 -8.774 19.587 1.00 94.19 204 VAL A N 1
ATOM 1574 C CA . VAL A 1 204 ? -13.809 -9.012 20.879 1.00 94.19 204 VAL A CA 1
ATOM 1575 C C . VAL A 1 204 ? -12.504 -9.791 20.716 1.00 94.19 204 VAL A C 1
ATOM 1577 O O . VAL A 1 204 ? -12.382 -10.671 19.865 1.00 94.19 204 VAL A O 1
ATOM 1580 N N . ALA A 1 205 ? -11.529 -9.492 21.573 1.00 92.62 205 ALA A N 1
ATOM 1581 C CA . ALA A 1 205 ? -10.373 -10.351 21.802 1.00 92.62 205 ALA A CA 1
ATOM 1582 C C . ALA A 1 205 ? -10.659 -11.270 22.998 1.00 92.62 205 ALA A C 1
ATOM 1584 O O . ALA A 1 205 ? -10.747 -10.815 24.137 1.00 92.62 205 ALA A O 1
ATOM 1585 N N . THR A 1 206 ? -10.833 -12.567 22.753 1.00 89.19 206 THR A N 1
ATOM 1586 C CA . THR A 1 206 ? -11.186 -13.561 23.788 1.00 89.19 206 THR A CA 1
ATOM 1587 C C . THR A 1 206 ? -9.975 -14.076 24.568 1.00 89.19 206 THR A C 1
ATOM 1589 O O . THR A 1 206 ? -10.123 -14.639 25.652 1.00 89.19 206 THR A O 1
ATOM 1592 N N . LYS A 1 207 ? -8.767 -13.867 24.038 1.00 86.38 207 LYS A N 1
ATOM 1593 C CA . LYS A 1 207 ? -7.491 -14.273 24.631 1.00 86.38 207 LYS A CA 1
ATOM 1594 C C . LYS A 1 207 ? -6.508 -13.115 24.633 1.00 86.38 207 LYS A C 1
ATOM 1596 O O . LYS A 1 207 ? -6.733 -12.094 23.985 1.00 86.38 207 LYS A O 1
ATOM 1601 N N . GLU A 1 208 ? -5.410 -13.312 25.353 1.00 85.31 208 GLU A N 1
ATOM 1602 C CA . GLU A 1 208 ? -4.247 -12.456 25.181 1.00 85.31 208 GLU A CA 1
ATOM 1603 C C . GLU A 1 208 ? -3.710 -12.605 23.760 1.00 85.31 208 GLU A C 1
ATOM 1605 O O . GLU A 1 208 ? -3.455 -13.721 23.301 1.00 85.31 208 GLU A O 1
ATOM 1610 N N . ALA A 1 209 ? -3.604 -11.487 23.046 1.00 85.12 209 ALA A N 1
ATOM 1611 C CA . ALA A 1 209 ? -3.288 -11.492 21.627 1.00 85.12 209 ALA A CA 1
ATOM 1612 C C . ALA A 1 209 ? -2.411 -10.302 21.243 1.00 85.12 209 ALA A C 1
ATOM 1614 O O . ALA A 1 209 ? -2.654 -9.164 21.657 1.00 85.12 209 ALA A O 1
ATOM 1615 N N . TYR A 1 210 ? -1.434 -10.574 20.382 1.00 90.81 210 TYR A N 1
ATOM 1616 C CA . TYR A 1 210 ? -0.857 -9.560 19.511 1.00 90.81 210 TYR A CA 1
ATOM 1617 C C . TYR A 1 210 ? -1.815 -9.334 18.349 1.00 90.81 210 TYR A C 1
ATOM 1619 O O . TYR A 1 210 ? -2.288 -10.296 17.741 1.00 90.81 210 TYR A O 1
ATOM 1627 N N . LEU A 1 211 ? -2.113 -8.067 18.070 1.00 94.25 211 LEU A N 1
ATOM 1628 C CA . LEU A 1 211 ? -3.004 -7.692 16.982 1.00 94.25 211 LEU A CA 1
ATOM 1629 C C . LEU A 1 211 ? -2.204 -7.098 15.829 1.00 94.25 211 LEU A C 1
ATOM 1631 O O . LEU A 1 211 ? -1.375 -6.209 16.032 1.00 94.25 211 LEU A O 1
ATOM 1635 N N . MET A 1 212 ? -2.500 -7.559 14.622 1.00 96.06 212 MET A N 1
ATOM 1636 C CA . MET A 1 212 ? -2.010 -6.986 13.376 1.00 96.06 212 MET A CA 1
ATOM 1637 C C . MET A 1 212 ? -3.183 -6.368 12.626 1.00 96.06 212 MET A C 1
ATOM 1639 O O . MET A 1 212 ? -4.257 -6.965 12.561 1.00 96.06 212 MET A O 1
ATOM 1643 N N . PHE A 1 213 ? -2.974 -5.172 12.087 1.00 97.81 213 PHE A N 1
ATOM 1644 C CA . PHE A 1 213 ? -3.949 -4.451 11.280 1.00 97.81 213 PHE A CA 1
ATOM 1645 C C . PHE A 1 213 ? -3.391 -4.270 9.874 1.00 97.81 213 PHE A C 1
ATOM 1647 O O . PHE A 1 213 ? -2.391 -3.575 9.695 1.00 97.81 213 PHE A O 1
ATOM 1654 N N . ASP A 1 214 ? -4.052 -4.861 8.891 1.00 97.75 214 ASP A N 1
ATOM 1655 C CA . ASP A 1 214 ? -3.700 -4.737 7.483 1.00 97.75 214 ASP A CA 1
ATOM 1656 C C . ASP A 1 214 ? -4.563 -3.654 6.839 1.00 97.75 214 ASP A C 1
ATOM 1658 O O . ASP A 1 214 ? -5.786 -3.788 6.727 1.00 97.75 214 ASP A O 1
ATOM 1662 N N . PHE A 1 215 ? -3.918 -2.565 6.425 1.00 98.00 215 PHE A N 1
ATOM 1663 C CA . PHE A 1 215 ? -4.551 -1.451 5.731 1.00 98.00 215 PHE A CA 1
ATOM 1664 C C . PHE A 1 215 ? -4.235 -1.519 4.243 1.00 98.00 215 PHE A C 1
ATOM 1666 O O . PHE A 1 215 ? -3.087 -1.729 3.856 1.00 98.00 215 PHE A O 1
ATOM 1673 N N . VAL A 1 216 ? -5.245 -1.301 3.407 1.00 97.75 216 VAL A N 1
ATOM 1674 C CA . VAL A 1 216 ? -5.100 -1.319 1.949 1.00 97.75 216 VAL A CA 1
ATOM 1675 C C . VAL A 1 216 ? -5.024 0.113 1.429 1.00 97.75 216 VAL A C 1
ATOM 1677 O O . VAL A 1 216 ? -5.853 0.955 1.778 1.00 97.75 216 VAL A O 1
ATOM 1680 N N . ASP A 1 217 ? -4.007 0.397 0.621 1.00 97.25 217 ASP A N 1
ATOM 1681 C CA . ASP A 1 217 ? -3.795 1.705 0.010 1.00 97.25 217 ASP A CA 1
ATOM 1682 C C . ASP A 1 217 ? -4.580 1.888 -1.306 1.00 97.25 217 ASP A C 1
ATOM 1684 O O . ASP A 1 217 ? -5.293 0.996 -1.767 1.00 97.25 217 ASP A O 1
ATOM 1688 N N . TYR A 1 218 ? -4.447 3.061 -1.934 1.00 96.56 218 TYR A N 1
ATOM 1689 C CA . TYR A 1 218 ? -5.116 3.378 -3.204 1.00 96.56 218 TYR A CA 1
ATOM 1690 C C . TYR A 1 218 ? -4.806 2.391 -4.340 1.00 96.56 218 TYR A C 1
ATOM 1692 O O . TYR A 1 218 ? -5.625 2.178 -5.232 1.00 96.56 218 TYR A O 1
ATOM 1700 N N . ASN A 1 219 ? -3.608 1.813 -4.327 1.00 95.62 219 ASN A N 1
ATOM 1701 C CA . ASN A 1 219 ? -3.096 0.924 -5.363 1.00 95.62 219 ASN A CA 1
ATOM 1702 C C . ASN A 1 219 ? -3.364 -0.553 -5.036 1.00 95.62 219 ASN A C 1
ATOM 1704 O O . ASN A 1 219 ? -2.830 -1.428 -5.716 1.00 95.62 219 ASN A O 1
ATOM 1708 N N . ASN A 1 220 ? -4.208 -0.821 -4.032 1.00 95.12 220 ASN A N 1
ATOM 1709 C CA . ASN A 1 220 ? -4.515 -2.136 -3.477 1.00 95.12 220 ASN A CA 1
ATOM 1710 C C . ASN A 1 220 ? -3.317 -2.846 -2.820 1.00 95.12 220 ASN A C 1
ATOM 1712 O O . ASN A 1 220 ? -3.352 -4.064 -2.643 1.00 95.12 220 ASN A O 1
ATOM 1716 N N . ASN A 1 221 ? -2.271 -2.115 -2.426 1.00 94.38 221 ASN A N 1
ATOM 1717 C CA . ASN A 1 221 ? -1.174 -2.696 -1.658 1.00 94.38 221 ASN A CA 1
ATOM 1718 C C . ASN A 1 221 ? -1.509 -2.693 -0.165 1.00 94.38 221 ASN A C 1
ATOM 1720 O O . ASN A 1 221 ? -2.080 -1.736 0.359 1.00 94.38 221 ASN A O 1
ATOM 1724 N N . THR A 1 222 ? -1.121 -3.764 0.526 1.00 96.38 222 THR A N 1
ATOM 1725 C CA . THR A 1 222 ? -1.320 -3.901 1.973 1.00 96.38 222 THR A CA 1
ATOM 1726 C C . THR A 1 222 ? -0.124 -3.343 2.741 1.00 96.38 222 THR A C 1
ATOM 1728 O O . THR A 1 222 ? 1.024 -3.643 2.418 1.00 96.38 222 THR A O 1
ATOM 1731 N N . GLN A 1 223 ? -0.396 -2.548 3.774 1.00 97.25 223 GLN A N 1
ATOM 1732 C CA . GLN A 1 223 ? 0.572 -2.038 4.740 1.00 97.25 223 GLN A CA 1
ATOM 1733 C C . GLN A 1 223 ? 0.114 -2.454 6.142 1.00 97.25 223 GLN A C 1
ATOM 1735 O O . GLN A 1 223 ? -1.005 -2.143 6.555 1.00 97.25 223 GLN A O 1
ATOM 1740 N N . THR A 1 224 ? 0.977 -3.162 6.868 1.00 97.62 224 THR A N 1
ATOM 1741 C CA . THR A 1 224 ? 0.618 -3.802 8.140 1.00 97.62 224 THR A CA 1
ATOM 1742 C C . THR A 1 224 ? 1.133 -3.014 9.337 1.00 97.62 224 THR A C 1
ATOM 1744 O O . THR A 1 224 ? 2.323 -2.708 9.435 1.00 97.62 224 THR A O 1
ATOM 1747 N N . TYR A 1 225 ? 0.244 -2.745 10.288 1.00 97.50 225 TYR A N 1
ATOM 1748 C CA . TYR A 1 225 ? 0.585 -2.244 11.611 1.00 97.50 225 TYR A CA 1
ATOM 1749 C C . TYR A 1 225 ? 0.564 -3.375 12.637 1.00 97.50 225 TYR A C 1
ATOM 1751 O O . TYR A 1 225 ? -0.462 -4.022 12.847 1.00 97.50 225 TYR A O 1
ATOM 1759 N N . TYR A 1 226 ? 1.684 -3.563 13.328 1.00 94.81 226 TYR A N 1
ATOM 1760 C CA . TYR A 1 226 ? 1.794 -4.472 14.464 1.00 94.81 226 TYR A CA 1
ATOM 1761 C C . TYR A 1 226 ? 1.506 -3.691 15.744 1.00 94.81 226 TYR A C 1
ATOM 1763 O O . TYR A 1 226 ? 2.295 -2.824 16.128 1.00 94.81 226 TYR A O 1
ATOM 1771 N N . LYS A 1 227 ? 0.388 -3.982 16.420 1.00 89.81 227 LYS A N 1
ATOM 1772 C CA . LYS A 1 227 ? 0.095 -3.354 17.710 1.00 89.81 227 LYS A CA 1
ATOM 1773 C C . LYS A 1 227 ? 1.109 -3.868 18.742 1.00 89.81 227 LYS A C 1
ATOM 1775 O O . LYS A 1 227 ? 1.136 -5.070 19.005 1.00 89.81 227 LYS A O 1
ATOM 1780 N N . PRO A 1 228 ? 1.919 -2.987 19.355 1.00 80.31 228 PRO A N 1
ATOM 1781 C CA . PRO A 1 228 ? 3.041 -3.420 20.186 1.00 80.31 228 PRO A CA 1
ATOM 1782 C C . PRO A 1 228 ? 2.597 -3.993 21.536 1.00 80.31 228 PRO A C 1
ATOM 1784 O O . PRO A 1 228 ? 3.272 -4.855 22.092 1.00 80.31 228 PRO A O 1
ATOM 1787 N N . GLU A 1 229 ? 1.469 -3.527 22.078 1.00 81.44 229 GLU A N 1
ATOM 1788 C CA . GLU A 1 229 ? 0.971 -4.020 23.363 1.00 81.44 229 GLU A CA 1
ATOM 1789 C C . GLU A 1 229 ? 0.059 -5.232 23.164 1.00 81.44 229 GLU A C 1
ATOM 1791 O O . GLU A 1 229 ? -0.909 -5.160 22.393 1.00 81.44 229 GLU A O 1
ATOM 1796 N N . ILE A 1 230 ? 0.323 -6.279 23.947 1.00 77.69 230 ILE A N 1
ATOM 1797 C CA . ILE A 1 230 ? -0.568 -7.426 24.116 1.00 77.69 230 ILE A CA 1
ATOM 1798 C C . ILE A 1 230 ? -1.899 -6.930 24.678 1.00 77.69 230 ILE A C 1
ATOM 1800 O O . ILE A 1 230 ? -1.937 -6.156 25.636 1.00 77.69 230 ILE A O 1
ATOM 1804 N N . VAL A 1 231 ? -2.996 -7.383 24.082 1.00 79.19 231 VAL A N 1
ATOM 1805 C CA . VAL A 1 231 ? -4.329 -7.208 24.660 1.00 79.19 231 VAL A CA 1
ATOM 1806 C C . VAL A 1 231 ? -4.444 -8.104 25.889 1.00 79.19 231 VAL A C 1
ATOM 1808 O O . VAL A 1 231 ? -4.286 -9.309 25.745 1.00 79.19 231 VAL A O 1
ATOM 1811 N N . ASN A 1 232 ? -4.718 -7.553 27.072 1.00 70.88 232 ASN A N 1
ATOM 1812 C CA . ASN A 1 232 ? -4.848 -8.301 28.330 1.00 70.88 232 ASN A CA 1
ATOM 1813 C C . ASN A 1 232 ? -6.173 -8.052 29.059 1.00 70.88 232 ASN A C 1
ATOM 1815 O O . ASN A 1 232 ? -6.886 -7.083 28.704 1.00 70.88 232 ASN A O 1
#

Mean predicted aligned error: 11.88 Å

Sequence (232 aa):
MKIKNLLLSCSNVYTCSLFFLTFYILLPTQILAQTTQTNTYYKIISHGDKIDFGTIESGVTWTISSQDAAISPSYLNADEINGYVFKKAGVYTVVFSDASTHTEGECNHAAFPKNMLIKVSPIKMTFDFSKISFSEKIKRGSICDQIFVTVPVNVDLKDVQTAKFTIPNAMVTGVGSEITAKPVNAEVVLKNGIQLLKYQLSGVATKEAYLMFDFVDYNNNTQTYYKPEIVN

pLDDT: mean 83.64, std 20.89, range [31.89, 98.62]

Nearest PDB structures (foldseek):
  1nug-assembly2_B  TM=3.451E-01  e=4.932E-02  Homo sapiens
  4exk-assembly1_A-2  TM=4.984E-01  e=3.387E-01  Escherichia coli K-12
  5jtw-assembly2_E  TM=3.828E-01  e=2.146E-01  Homo sapiens
  6wzm-assembly1_C  TM=2.357E-01  e=2.040E-01  Homo sapiens
  7n3c-assembly1_H  TM=2.171E-01  e=1.505E-01  Homo sapiens

Secondary structure (DSSP, 8-state):
------------------SSSSS------------------SEEEETT------S--TTEEEEEEESSTTS--EEEETTHHHH----S-EEEEEEEEE---PPTTS----SS-SEEEEEEESEEEEE-GGG-EESS---TT-B-TT-EEEEEEEEEESS-S-EEEEPPPBEEE-TTB--EEEESSSEEEE-SEEEEEEEEEESBB-S-B--EEEEE-TTS-EEEEE--SPB-

Solvent-accessible surface area (backbone atoms only — not comparable to full-atom values): 13883 Å² total; per-residue (Å²): 138,83,90,79,88,85,88,82,83,88,85,82,87,87,81,83,90,87,87,84,87,85,86,78,87,81,73,81,78,76,74,74,72,71,75,74,77,73,86,71,55,72,43,66,45,30,42,61,37,61,53,80,80,71,91,53,58,81,64,30,36,38,40,40,38,47,81,50,83,90,46,76,68,46,79,40,51,33,55,50,53,47,71,41,62,42,68,60,55,47,56,32,44,39,37,51,48,72,73,71,82,78,59,96,90,58,87,84,63,76,96,60,66,51,70,34,40,34,37,26,33,44,53,33,64,44,74,40,72,93,66,48,46,58,77,52,84,74,38,41,74,39,77,30,64,86,28,35,39,40,37,37,28,42,30,49,56,50,103,48,78,64,46,83,42,74,50,62,63,32,50,49,47,33,61,60,42,60,41,40,29,40,44,74,53,59,60,47,77,45,50,72,44,80,45,76,49,46,24,36,30,32,44,34,28,72,35,71,24,55,40,36,38,38,37,64,39,92,70,71,48,76,50,76,43,73,49,87,65,65,23,88

Radius of gyration: 31.12 Å; Cα contacts (8 Å, |Δi|>4): 460; chains: 1; bounding box: 95×59×78 Å